Protein AF-U4QWJ6-F1 (afdb_monomer)

Nearest PDB structures (foldseek):
  8afz-assembly1_A  TM=2.406E-01  e=7.639E+00  Homo sapiens

Structure (mmCIF, N/CA/C/O backbone):
data_AF-U4QWJ6-F1
#
_entry.id   AF-U4QWJ6-F1
#
loop_
_atom_site.group_PDB
_atom_site.id
_atom_site.type_symbol
_atom_site.label_atom_id
_atom_site.label_alt_id
_atom_site.label_comp_id
_atom_site.label_asym_id
_atom_site.label_entity_id
_atom_site.label_seq_id
_atom_site.pdbx_PDB_ins_code
_atom_site.Cartn_x
_atom_site.Cartn_y
_atom_site.Cartn_z
_atom_site.occupancy
_atom_site.B_iso_or_equiv
_atom_site.auth_seq_id
_atom_site.auth_comp_id
_atom_site.auth_asym_id
_atom_site.auth_atom_id
_atom_site.pdbx_PDB_model_num
ATOM 1 N N . MET A 1 1 ? -1.045 10.574 -44.685 1.00 39.25 1 MET A N 1
ATOM 2 C CA . MET A 1 1 ? -0.050 9.489 -44.806 1.00 39.25 1 MET A CA 1
ATOM 3 C C . MET A 1 1 ? 1.329 10.091 -44.582 1.00 39.25 1 MET A C 1
ATOM 5 O O . MET A 1 1 ? 1.849 10.729 -45.483 1.00 39.25 1 MET A O 1
ATOM 9 N N . GLY A 1 2 ? 1.852 10.004 -43.356 1.00 37.47 2 GLY A N 1
ATOM 10 C CA . GLY A 1 2 ? 3.190 10.489 -43.004 1.00 37.47 2 GLY A CA 1
ATOM 11 C C . GLY A 1 2 ? 4.159 9.313 -42.959 1.00 37.47 2 GLY A C 1
ATOM 12 O O . GLY A 1 2 ? 3.940 8.377 -42.196 1.00 37.47 2 GLY A O 1
ATOM 13 N N . SER A 1 3 ? 5.175 9.339 -43.819 1.00 36.59 3 SER A N 1
ATOM 14 C CA . SER A 1 3 ? 6.220 8.318 -43.917 1.00 36.59 3 SER A CA 1
ATOM 15 C C . SER A 1 3 ? 7.244 8.507 -42.797 1.00 36.59 3 SER A C 1
ATOM 17 O O . SER A 1 3 ? 7.893 9.548 -42.725 1.00 36.59 3 SER A O 1
ATOM 19 N N . LEU A 1 4 ? 7.396 7.498 -41.939 1.00 37.94 4 LEU A N 1
ATOM 20 C CA . LEU A 1 4 ? 8.472 7.402 -40.953 1.00 37.94 4 LEU A CA 1
ATOM 21 C C . LEU A 1 4 ? 9.809 7.234 -41.689 1.00 37.94 4 LEU A C 1
ATOM 23 O O . LEU A 1 4 ? 10.025 6.234 -42.370 1.00 37.94 4 LEU A O 1
ATOM 27 N N . ALA A 1 5 ? 10.702 8.214 -41.561 1.00 41.38 5 ALA A N 1
ATOM 28 C CA . ALA A 1 5 ? 12.081 8.083 -42.008 1.00 41.38 5 ALA A CA 1
ATOM 29 C C . ALA A 1 5 ? 12.803 7.070 -41.104 1.00 41.38 5 ALA A C 1
ATOM 31 O O . ALA A 1 5 ? 13.004 7.314 -39.915 1.00 41.38 5 ALA A O 1
ATOM 32 N N . GLN A 1 6 ? 13.170 5.918 -41.664 1.00 37.88 6 GLN A N 1
ATOM 33 C CA . GLN A 1 6 ? 14.106 4.987 -41.041 1.00 37.88 6 GLN A CA 1
ATOM 34 C C . GLN A 1 6 ? 15.498 5.624 -41.058 1.00 37.88 6 GLN A C 1
ATOM 36 O O . GLN A 1 6 ? 16.139 5.719 -42.104 1.00 37.88 6 GLN A O 1
ATOM 41 N N . THR A 1 7 ? 15.971 6.079 -39.902 1.00 38.50 7 THR A N 1
ATOM 42 C CA . THR A 1 7 ? 17.362 6.507 -39.732 1.00 38.50 7 THR A CA 1
ATOM 43 C C . THR A 1 7 ? 18.256 5.267 -39.726 1.00 38.50 7 THR A C 1
ATOM 45 O O . THR A 1 7 ? 18.463 4.640 -38.690 1.00 38.50 7 THR A O 1
ATOM 48 N N . ASN A 1 8 ? 18.775 4.893 -40.897 1.00 36.00 8 ASN A N 1
ATOM 49 C CA . ASN A 1 8 ? 19.843 3.904 -41.021 1.00 36.00 8 ASN A CA 1
ATOM 50 C C . ASN A 1 8 ? 21.139 4.491 -40.449 1.00 36.00 8 ASN A C 1
ATOM 52 O O . ASN A 1 8 ? 21.789 5.322 -41.083 1.00 36.00 8 ASN A O 1
ATOM 56 N N . VAL A 1 9 ? 21.531 4.053 -39.253 1.00 37.62 9 VAL A N 1
ATOM 57 C CA . VAL A 1 9 ? 22.863 4.334 -38.706 1.00 37.62 9 VAL A CA 1
ATOM 58 C C . VAL A 1 9 ? 23.844 3.357 -39.352 1.00 37.62 9 VAL A C 1
ATOM 60 O O . VAL A 1 9 ? 24.043 2.239 -38.885 1.00 37.62 9 VAL A O 1
ATOM 63 N N . HIS A 1 10 ? 24.420 3.764 -40.480 1.00 39.56 10 HIS A N 1
ATOM 64 C CA . HIS A 1 10 ? 25.468 3.011 -41.160 1.00 39.56 10 HIS A CA 1
ATOM 65 C C . HIS A 1 10 ? 26.804 3.256 -40.439 1.00 39.56 10 HIS A C 1
ATOM 67 O O . HIS A 1 10 ? 27.453 4.284 -40.637 1.00 39.56 10 HIS A O 1
ATOM 73 N N . PHE A 1 11 ? 27.226 2.321 -39.586 1.00 39.88 11 PHE A N 1
ATOM 74 C CA . PHE A 1 11 ? 28.591 2.310 -39.056 1.00 39.88 11 PHE A CA 1
ATOM 75 C C . PHE A 1 11 ? 29.534 1.786 -40.144 1.00 39.88 11 PHE A C 1
ATOM 77 O O . PHE A 1 11 ? 29.735 0.581 -40.283 1.00 39.88 11 PHE A O 1
ATOM 84 N N . TYR A 1 12 ? 30.091 2.686 -40.955 1.00 37.91 12 TYR A N 1
ATOM 85 C CA . TYR A 1 12 ? 31.182 2.342 -41.864 1.00 37.91 12 TYR A CA 1
ATOM 86 C C . TYR A 1 12 ? 32.469 2.176 -41.049 1.00 37.91 12 TYR A C 1
ATOM 88 O O . TYR A 1 12 ? 33.147 3.151 -40.726 1.00 37.91 12 TYR A O 1
ATOM 96 N N . TYR A 1 13 ? 32.808 0.936 -40.697 1.00 47.12 13 TYR A N 1
ATOM 97 C CA . TYR A 1 13 ? 34.164 0.615 -40.266 1.00 47.12 13 TYR A CA 1
ATOM 98 C C . TYR A 1 13 ? 35.068 0.619 -41.503 1.00 47.12 13 TYR A C 1
ATOM 100 O O . TYR A 1 13 ? 34.875 -0.174 -42.419 1.00 47.12 13 TYR A O 1
ATOM 108 N N . ASN A 1 14 ? 36.038 1.534 -41.539 1.00 45.78 14 ASN A N 1
ATOM 109 C CA . ASN A 1 14 ? 37.090 1.549 -42.552 1.00 45.78 14 ASN A CA 1
ATOM 110 C C . ASN A 1 14 ? 38.040 0.367 -42.292 1.00 45.78 14 ASN A C 1
ATOM 112 O O . ASN A 1 14 ? 38.952 0.465 -41.469 1.00 45.78 14 ASN A O 1
ATOM 116 N N . THR A 1 15 ? 37.781 -0.761 -42.951 1.00 50.00 15 THR A N 1
ATOM 117 C CA . THR A 1 15 ? 38.560 -2.005 -42.853 1.00 50.00 15 THR A CA 1
ATOM 118 C C . THR A 1 15 ? 40.007 -1.821 -43.308 1.00 50.00 15 THR A C 1
ATOM 120 O O . THR A 1 15 ? 40.918 -2.365 -42.686 1.00 50.00 15 THR A O 1
ATOM 123 N N . ASP A 1 16 ? 40.234 -0.959 -44.298 1.00 46.38 16 ASP A N 1
ATOM 124 C CA . ASP A 1 16 ? 41.539 -0.765 -44.939 1.00 46.38 16 ASP A CA 1
ATOM 125 C C . ASP A 1 16 ? 42.526 -0.028 -44.014 1.00 46.38 16 ASP A C 1
ATOM 127 O O . ASP A 1 16 ? 43.732 -0.295 -44.000 1.00 46.38 16 ASP A O 1
ATOM 131 N N . ALA A 1 17 ? 42.014 0.879 -43.174 1.00 51.47 17 ALA A N 1
ATOM 132 C CA . ALA A 1 17 ? 42.806 1.576 -42.159 1.00 51.47 17 ALA A CA 1
ATOM 133 C C . ALA A 1 17 ? 43.205 0.662 -40.984 1.00 51.47 17 ALA A C 1
ATOM 135 O O . ALA A 1 17 ? 44.251 0.870 -40.361 1.00 51.47 17 ALA A O 1
ATOM 136 N N . VAL A 1 18 ? 42.384 -0.347 -40.677 1.00 53.50 18 VAL A N 1
ATOM 137 C CA . VAL A 1 18 ? 42.672 -1.344 -39.634 1.00 53.50 18 VAL A CA 1
ATOM 138 C C . VAL A 1 18 ? 43.693 -2.362 -40.145 1.00 53.50 18 VAL A C 1
ATOM 140 O O . VAL A 1 18 ? 44.652 -2.664 -39.435 1.00 53.50 18 VAL A O 1
ATOM 143 N N . GLU A 1 19 ? 43.552 -2.820 -41.391 1.00 47.53 19 GLU A N 1
ATOM 144 C CA . GLU A 1 19 ? 44.489 -3.757 -42.025 1.00 47.53 19 GLU A CA 1
ATOM 145 C C . GLU A 1 19 ? 45.914 -3.202 -42.130 1.00 47.53 19 GLU A C 1
ATOM 147 O O . GLU A 1 19 ? 46.880 -3.904 -41.817 1.00 47.53 19 GLU A O 1
ATOM 152 N N . ASN A 1 20 ? 46.072 -1.931 -42.512 1.00 51.91 20 ASN A N 1
ATOM 153 C CA . ASN A 1 20 ? 47.402 -1.338 -42.668 1.00 51.91 20 ASN A CA 1
ATOM 154 C C . ASN A 1 20 ? 48.133 -1.138 -41.330 1.00 51.91 20 ASN A C 1
ATOM 156 O O . ASN A 1 20 ? 49.337 -1.376 -41.260 1.00 51.91 20 ASN A O 1
ATOM 160 N N . LYS A 1 21 ? 47.421 -0.820 -40.237 1.00 49.75 21 LYS A N 1
ATOM 161 C CA . LYS A 1 21 ? 48.024 -0.750 -38.888 1.00 49.75 21 LYS A CA 1
ATOM 162 C C . LYS A 1 21 ? 48.438 -2.116 -38.326 1.00 49.75 21 LYS A C 1
ATOM 164 O O . LYS A 1 21 ? 49.267 -2.167 -37.418 1.00 49.75 21 LYS A O 1
ATOM 169 N N . PHE A 1 22 ? 47.870 -3.212 -38.833 1.00 46.72 22 PHE A N 1
ATOM 170 C CA . PHE A 1 22 ? 48.204 -4.572 -38.395 1.00 46.72 22 PHE A CA 1
ATOM 171 C C . PHE A 1 22 ? 49.481 -5.114 -39.047 1.00 46.72 22 PHE A C 1
ATOM 173 O O . PHE A 1 22 ? 50.236 -5.837 -38.395 1.00 46.72 22 PHE A O 1
ATOM 180 N N . LYS A 1 23 ? 49.771 -4.732 -40.298 1.00 47.06 23 LYS A N 1
ATOM 181 C CA . LYS A 1 23 ? 50.974 -5.189 -41.018 1.00 47.06 23 LYS A CA 1
ATOM 182 C C . LYS A 1 23 ? 52.281 -4.685 -40.396 1.00 47.06 23 LYS A C 1
ATOM 184 O O . LYS A 1 23 ? 53.278 -5.398 -40.432 1.00 47.06 23 LYS A O 1
ATOM 189 N N . GLU A 1 24 ? 52.273 -3.514 -39.762 1.00 46.06 24 GLU A N 1
ATOM 190 C CA . GLU A 1 24 ? 53.475 -2.910 -39.163 1.00 46.06 24 GLU A CA 1
ATOM 191 C C . GLU A 1 24 ? 53.901 -3.549 -37.824 1.00 46.06 24 GLU A C 1
ATOM 193 O O . GLU A 1 24 ? 55.033 -3.359 -37.390 1.00 46.06 24 GLU A O 1
ATOM 198 N N . ARG A 1 25 ? 53.049 -4.362 -37.176 1.00 48.34 25 ARG A N 1
ATOM 199 C CA . ARG A 1 25 ? 53.357 -5.028 -35.888 1.00 48.34 25 ARG A CA 1
ATOM 200 C C . ARG A 1 25 ? 53.930 -6.446 -36.018 1.00 48.34 25 ARG A C 1
ATOM 202 O O . ARG A 1 25 ? 53.946 -7.194 -35.047 1.00 48.34 25 ARG A O 1
ATOM 209 N N . LYS A 1 26 ? 54.391 -6.849 -37.202 1.00 48.25 26 LYS A N 1
ATOM 210 C CA . LYS A 1 26 ? 54.921 -8.201 -37.478 1.00 48.25 26 LYS A CA 1
ATOM 211 C C . LYS A 1 26 ? 56.408 -8.392 -37.130 1.00 48.25 26 LYS A C 1
ATOM 213 O O . LYS A 1 26 ? 57.028 -9.332 -37.617 1.00 48.25 26 LYS A O 1
ATOM 218 N N . ALA A 1 27 ? 56.984 -7.535 -36.289 1.00 46.72 27 ALA A N 1
ATOM 219 C CA . ALA A 1 27 ? 58.364 -7.659 -35.825 1.00 46.72 27 ALA A CA 1
ATOM 220 C C . ALA A 1 27 ? 58.425 -7.529 -34.293 1.00 46.72 27 ALA A C 1
ATOM 222 O O . ALA A 1 27 ? 58.506 -6.426 -33.763 1.00 46.72 27 ALA A O 1
ATOM 223 N N . GLY A 1 28 ? 58.368 -8.665 -33.594 1.00 42.47 28 GLY A N 1
ATOM 224 C CA . GLY A 1 28 ? 58.546 -8.763 -32.141 1.00 42.47 28 GLY A CA 1
ATOM 225 C C . GLY A 1 28 ? 57.391 -9.491 -31.457 1.00 42.47 28 GLY A C 1
ATOM 226 O O . GLY A 1 28 ? 56.302 -8.937 -31.358 1.00 42.47 28 GLY A O 1
ATOM 227 N N . ASP A 1 29 ? 57.646 -10.735 -31.042 1.00 53.72 29 ASP A N 1
ATOM 228 C CA . ASP A 1 29 ? 56.872 -11.590 -30.128 1.00 53.72 29 ASP A CA 1
ATOM 229 C C . ASP A 1 29 ? 55.421 -11.161 -29.842 1.00 53.72 29 ASP A C 1
ATOM 231 O O . ASP A 1 29 ? 55.148 -10.342 -28.964 1.00 53.72 29 ASP A O 1
ATOM 235 N N . GLY A 1 30 ? 54.447 -11.755 -30.535 1.00 45.66 30 GLY A N 1
ATOM 236 C CA . GLY A 1 30 ? 53.045 -11.450 -30.261 1.00 45.66 30 GLY A CA 1
ATOM 237 C C . GLY A 1 30 ? 52.078 -12.376 -30.979 1.00 45.66 30 GLY A C 1
ATOM 238 O O . GLY A 1 30 ? 52.107 -12.494 -32.198 1.00 45.66 30 GLY A O 1
ATOM 239 N N . VAL A 1 31 ? 51.216 -13.034 -30.206 1.00 49.97 31 VAL A N 1
ATOM 240 C CA . VAL A 1 31 ? 50.155 -13.941 -30.662 1.00 49.97 31 VAL A CA 1
ATOM 241 C C . VAL A 1 31 ? 49.321 -13.292 -31.777 1.00 49.97 31 VAL A C 1
ATOM 243 O O . VAL A 1 31 ? 48.609 -12.316 -31.544 1.00 49.97 31 VAL A O 1
ATOM 246 N N . GLU A 1 32 ? 49.395 -13.842 -32.989 1.00 52.03 32 GLU A N 1
ATOM 247 C CA . GLU A 1 32 ? 48.614 -13.390 -34.141 1.00 52.03 32 GLU A CA 1
ATOM 248 C C . GLU A 1 32 ? 47.167 -13.886 -34.021 1.00 52.03 32 GLU A C 1
ATOM 250 O O . GLU A 1 32 ? 46.837 -15.024 -34.353 1.00 52.03 32 GLU A O 1
ATOM 255 N N . PHE A 1 33 ? 46.283 -13.035 -33.503 1.00 58.38 33 PHE A N 1
ATOM 256 C CA . PHE A 1 33 ? 44.847 -13.294 -33.535 1.00 58.38 33 PHE A CA 1
ATOM 257 C C . PHE A 1 33 ? 44.299 -13.001 -34.939 1.00 58.38 33 PHE A C 1
ATOM 259 O O . PHE A 1 33 ? 44.434 -11.881 -35.428 1.00 58.38 33 PHE A O 1
ATOM 26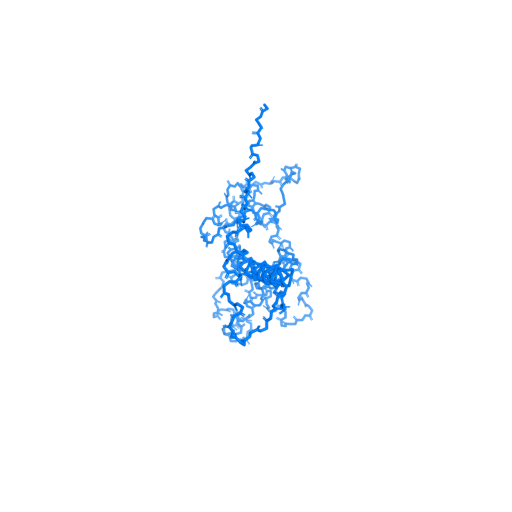6 N N . SER A 1 34 ? 43.649 -13.989 -35.571 1.00 81.06 34 SER A N 1
ATOM 267 C CA . SER A 1 34 ? 42.897 -13.783 -36.823 1.00 81.06 34 SER A CA 1
ATOM 268 C C . SER A 1 34 ? 41.881 -12.641 -36.663 1.00 81.06 34 SER A C 1
ATOM 270 O O . SER A 1 34 ? 41.264 -12.509 -35.600 1.00 81.06 34 SER A O 1
ATOM 272 N N . ILE A 1 35 ? 41.672 -11.842 -37.715 1.00 78.06 35 ILE A N 1
ATOM 273 C CA . ILE A 1 35 ? 40.684 -10.748 -37.755 1.00 78.06 35 ILE A CA 1
ATOM 274 C C . ILE A 1 35 ? 39.298 -11.258 -37.333 1.00 78.06 35 ILE A C 1
ATOM 276 O O . ILE A 1 35 ? 38.635 -10.629 -36.507 1.00 78.06 35 ILE A O 1
ATOM 280 N N . ASP A 1 36 ? 38.913 -12.455 -37.782 1.00 77.31 36 ASP A N 1
ATOM 281 C CA . ASP A 1 36 ? 37.658 -13.106 -37.392 1.00 77.31 36 ASP A CA 1
ATOM 282 C C . ASP A 1 36 ? 37.569 -13.332 -35.880 1.00 77.31 36 ASP A C 1
ATOM 284 O O . ASP A 1 36 ? 36.506 -13.188 -35.274 1.00 77.31 36 ASP A O 1
ATOM 288 N N . LYS A 1 37 ? 38.700 -13.650 -35.240 1.00 77.81 37 LYS A N 1
ATOM 289 C CA . LYS A 1 37 ? 38.759 -13.876 -33.796 1.00 77.81 37 LYS A CA 1
ATOM 290 C C . LYS A 1 37 ? 38.622 -12.571 -33.017 1.00 77.81 37 LYS A C 1
ATOM 292 O O . LYS A 1 37 ? 37.952 -12.558 -31.987 1.00 77.81 37 LYS A O 1
ATOM 297 N N . ILE A 1 38 ? 39.197 -11.480 -33.520 1.00 81.50 38 ILE A N 1
ATOM 298 C CA . ILE A 1 38 ? 39.051 -10.136 -32.940 1.00 81.50 38 ILE A CA 1
ATOM 299 C C . ILE A 1 38 ? 37.596 -9.666 -33.055 1.00 81.50 38 ILE A C 1
ATOM 301 O O . ILE A 1 38 ? 37.021 -9.214 -32.063 1.00 81.50 38 ILE A O 1
ATOM 305 N N . ILE A 1 39 ? 36.976 -9.844 -34.227 1.00 82.56 39 ILE A N 1
ATOM 306 C CA . ILE A 1 39 ? 35.557 -9.535 -34.451 1.00 82.56 39 ILE A CA 1
ATOM 307 C C . ILE A 1 39 ? 34.683 -10.362 -33.505 1.00 82.56 39 ILE A C 1
ATOM 309 O O . ILE A 1 39 ? 33.819 -9.810 -32.825 1.00 82.56 39 ILE A O 1
ATOM 313 N N . GLN A 1 40 ? 34.940 -11.668 -33.388 1.00 86.12 40 GLN A N 1
ATOM 314 C CA . GLN A 1 40 ? 34.190 -12.549 -32.494 1.00 86.12 40 GLN A CA 1
ATOM 315 C C . GLN A 1 40 ? 34.288 -12.101 -31.028 1.00 86.12 40 GLN A C 1
ATOM 317 O O . GLN A 1 40 ? 33.267 -12.057 -30.344 1.00 86.12 40 GLN A O 1
ATOM 322 N N . ILE A 1 41 ? 35.486 -11.753 -30.544 1.00 89.12 41 ILE A N 1
ATOM 323 C CA . ILE A 1 41 ? 35.691 -11.276 -29.167 1.00 89.12 41 ILE A CA 1
ATOM 324 C C . ILE A 1 41 ? 34.942 -9.959 -28.939 1.00 89.12 41 ILE A C 1
ATOM 326 O O . ILE A 1 41 ? 34.240 -9.828 -27.937 1.00 89.12 41 ILE A O 1
ATOM 330 N N . GLY A 1 42 ? 35.042 -9.009 -29.875 1.00 85.31 42 GLY A N 1
ATOM 331 C CA . GLY A 1 42 ? 34.344 -7.726 -29.789 1.00 85.31 42 GLY A CA 1
ATOM 332 C C . GLY A 1 42 ? 32.821 -7.883 -29.759 1.00 85.31 42 GLY A C 1
ATOM 333 O O . GLY A 1 42 ? 32.160 -7.300 -28.901 1.00 85.31 42 GLY A O 1
ATOM 334 N N . VAL A 1 43 ? 32.266 -8.731 -30.632 1.00 90.44 43 VAL A N 1
ATOM 335 C CA . VAL A 1 43 ? 30.826 -9.038 -30.661 1.00 90.44 43 VAL A CA 1
ATOM 336 C C . VAL A 1 43 ? 30.388 -9.736 -29.375 1.00 90.44 43 VAL A C 1
ATOM 338 O O . VAL A 1 43 ? 29.388 -9.341 -28.784 1.00 90.44 43 VAL A O 1
ATOM 341 N N . GLN A 1 44 ? 31.131 -10.738 -28.895 1.00 90.38 44 GLN A N 1
ATOM 342 C CA . GLN A 1 44 ? 30.795 -11.442 -27.652 1.00 90.38 44 GLN A CA 1
ATOM 343 C C . GLN A 1 44 ? 30.829 -10.516 -26.433 1.00 90.38 44 GLN A C 1
ATOM 345 O O . GLN A 1 44 ? 29.931 -10.590 -25.595 1.00 90.38 44 GLN A O 1
ATOM 350 N N . ALA A 1 45 ? 31.830 -9.638 -26.342 1.00 90.94 45 ALA A N 1
ATOM 351 C CA . ALA A 1 45 ? 31.920 -8.645 -25.279 1.00 90.94 45 ALA A CA 1
ATOM 352 C C . ALA A 1 45 ? 30.751 -7.650 -25.347 1.00 90.94 45 ALA A C 1
ATOM 354 O O . ALA A 1 45 ? 30.097 -7.414 -24.334 1.00 90.94 45 ALA A O 1
ATOM 355 N N . GLY A 1 46 ? 30.434 -7.137 -26.541 1.00 89.12 46 GLY A N 1
ATOM 356 C CA . GLY A 1 46 ? 29.317 -6.214 -26.747 1.00 89.12 46 GLY A CA 1
ATOM 357 C C . GLY A 1 46 ? 27.951 -6.834 -26.434 1.00 89.12 46 GLY A C 1
ATOM 358 O O . GLY A 1 46 ? 27.138 -6.209 -25.759 1.00 89.12 46 GLY A O 1
ATOM 359 N N . VAL A 1 47 ? 27.704 -8.077 -26.865 1.00 93.62 47 VAL A N 1
ATOM 360 C CA . VAL A 1 47 ? 26.458 -8.804 -26.562 1.00 93.62 47 VAL A CA 1
ATOM 361 C C . VAL A 1 47 ? 26.341 -9.089 -25.068 1.00 93.62 47 VAL A C 1
ATOM 363 O O . VAL A 1 47 ? 25.265 -8.899 -24.507 1.00 93.62 47 VAL A O 1
ATOM 366 N N . ARG A 1 48 ? 27.427 -9.512 -24.407 1.00 92.38 48 ARG A N 1
ATOM 367 C CA . ARG A 1 48 ? 27.425 -9.756 -22.958 1.00 92.38 48 ARG A CA 1
ATOM 368 C C . ARG A 1 48 ? 27.103 -8.483 -22.183 1.00 92.38 48 ARG A C 1
ATOM 370 O O . ARG A 1 48 ? 26.176 -8.500 -21.386 1.00 92.38 48 ARG A O 1
ATOM 377 N N . GLU A 1 49 ? 27.801 -7.387 -22.471 1.00 93.81 49 GLU A N 1
ATOM 378 C CA . GLU A 1 49 ? 27.562 -6.104 -21.802 1.00 93.81 49 GLU A CA 1
ATOM 379 C C . GLU A 1 49 ? 26.129 -5.605 -22.041 1.00 93.81 49 GLU A C 1
ATOM 381 O O . GLU A 1 49 ? 25.463 -5.137 -21.119 1.00 93.81 49 GLU A O 1
ATOM 386 N N . ALA A 1 50 ? 25.605 -5.763 -23.261 1.00 92.12 50 ALA A N 1
ATOM 387 C CA . ALA A 1 50 ? 24.221 -5.417 -23.565 1.00 92.12 50 ALA A CA 1
ATOM 388 C C . ALA A 1 50 ? 23.222 -6.259 -22.753 1.00 92.12 50 ALA A C 1
ATOM 390 O O . ALA A 1 50 ? 22.271 -5.710 -22.198 1.00 92.12 50 ALA A O 1
ATOM 391 N N . LEU A 1 51 ? 23.431 -7.577 -22.655 1.00 94.06 51 LEU A N 1
ATOM 392 C CA . LEU A 1 51 ? 22.576 -8.464 -21.862 1.00 94.06 51 LEU A CA 1
ATOM 393 C C . LEU A 1 51 ? 22.648 -8.144 -20.363 1.00 94.06 51 LEU A C 1
ATOM 395 O O . LEU A 1 51 ? 21.600 -8.096 -19.717 1.00 94.06 51 LEU A O 1
ATOM 399 N N . ASP A 1 52 ? 23.841 -7.869 -19.835 1.00 93.88 52 ASP A N 1
ATOM 400 C CA . ASP A 1 52 ? 24.059 -7.500 -18.432 1.00 93.88 52 ASP A CA 1
ATOM 401 C C . ASP A 1 52 ? 23.422 -6.149 -18.095 1.00 93.88 52 ASP A C 1
ATOM 403 O O . ASP A 1 52 ? 22.823 -5.971 -17.034 1.00 93.88 52 ASP A O 1
ATOM 407 N N . ARG A 1 53 ? 23.489 -5.179 -19.008 1.00 93.25 53 ARG A N 1
ATOM 408 C CA . ARG A 1 53 ? 22.807 -3.898 -18.827 1.00 93.25 53 ARG A CA 1
ATOM 409 C C . ARG A 1 53 ? 21.289 -4.058 -18.865 1.00 93.25 53 ARG A C 1
ATOM 411 O O . ARG A 1 53 ? 20.597 -3.516 -18.010 1.00 93.25 53 ARG A O 1
ATOM 418 N N . ILE A 1 54 ? 20.765 -4.843 -19.808 1.00 92.62 54 ILE A N 1
ATOM 419 C CA . ILE A 1 54 ? 19.326 -5.129 -19.903 1.00 92.62 54 ILE A CA 1
ATOM 420 C C . ILE A 1 54 ? 18.825 -5.854 -18.647 1.00 92.62 54 ILE A C 1
ATOM 422 O O . ILE A 1 54 ? 17.715 -5.574 -18.188 1.00 92.62 54 ILE A O 1
ATOM 426 N N . SER A 1 55 ? 19.593 -6.798 -18.095 1.00 90.75 55 SER A N 1
ATOM 427 C CA . SER A 1 55 ? 19.203 -7.527 -16.883 1.00 90.75 55 SER A CA 1
ATOM 428 C C . SER A 1 55 ? 19.173 -6.607 -15.659 1.00 90.75 55 SER A C 1
ATOM 430 O O . SER A 1 55 ? 18.158 -6.598 -14.957 1.00 90.75 55 SER A O 1
ATOM 432 N N . LYS A 1 56 ? 20.199 -5.764 -15.478 1.00 91.88 56 LYS A N 1
ATOM 433 C CA . LYS A 1 56 ? 20.259 -4.743 -14.418 1.00 91.88 56 LYS A CA 1
ATOM 434 C C . LYS A 1 56 ? 19.117 -3.735 -14.520 1.00 91.88 56 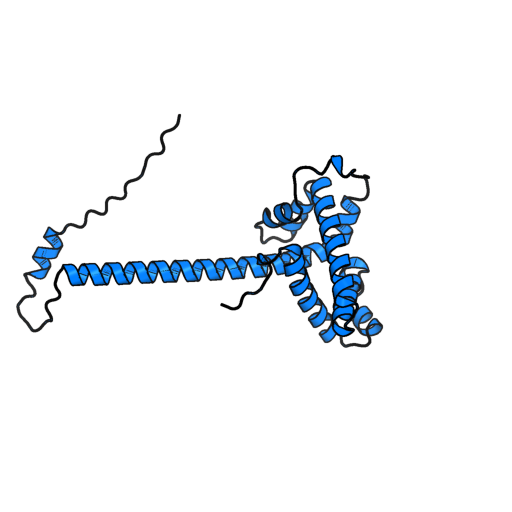LYS A C 1
ATOM 436 O O . LYS A 1 56 ? 18.376 -3.562 -13.559 1.00 91.88 56 LYS A O 1
ATOM 441 N N . GLU A 1 57 ? 18.888 -3.148 -15.696 1.00 90.38 57 GLU A N 1
ATOM 442 C CA . GLU A 1 57 ? 17.793 -2.188 -15.901 1.00 90.38 57 GLU A CA 1
ATOM 443 C C . GLU A 1 57 ? 16.418 -2.822 -15.627 1.00 90.38 57 GLU A C 1
ATOM 445 O O . GLU A 1 57 ? 15.513 -2.171 -15.102 1.00 90.38 57 GLU A O 1
ATOM 450 N N . LYS A 1 58 ? 16.232 -4.108 -15.962 1.00 88.56 58 LYS A N 1
ATOM 451 C CA . LYS A 1 58 ? 15.004 -4.842 -15.620 1.00 88.56 58 LYS A CA 1
ATOM 452 C C . LYS A 1 58 ? 14.852 -5.020 -14.112 1.00 88.56 58 LYS A C 1
ATOM 454 O O . LYS A 1 58 ? 13.742 -4.875 -13.609 1.00 88.56 58 LYS A O 1
ATOM 459 N N . GLU A 1 59 ? 15.922 -5.358 -13.403 1.00 87.56 59 GLU A N 1
ATOM 460 C CA . GLU A 1 59 ? 15.901 -5.529 -11.949 1.00 87.56 59 GLU A CA 1
ATOM 461 C C . GLU A 1 59 ? 15.621 -4.216 -11.216 1.00 87.56 59 GLU A C 1
ATOM 463 O O . GLU A 1 59 ? 14.722 -4.162 -10.376 1.00 87.56 59 GLU A O 1
ATOM 468 N N . GLU A 1 60 ? 16.301 -3.139 -11.604 1.00 89.00 60 GLU A N 1
ATOM 469 C CA . GLU A 1 60 ? 16.083 -1.794 -11.067 1.00 89.00 60 GLU A CA 1
ATOM 470 C C . GLU A 1 60 ? 14.637 -1.340 -11.276 1.00 89.00 60 GLU A C 1
ATOM 472 O O . GLU A 1 60 ? 13.988 -0.878 -10.335 1.00 89.00 60 GLU A O 1
ATOM 477 N N . LYS A 1 61 ? 14.084 -1.552 -12.479 1.00 86.81 61 LYS A N 1
ATOM 478 C CA . LYS A 1 61 ? 12.673 -1.263 -12.767 1.00 86.81 61 LYS A CA 1
ATOM 479 C C . LYS A 1 61 ? 11.733 -2.083 -11.888 1.00 86.81 61 LYS A C 1
ATOM 481 O O . LYS A 1 61 ? 10.775 -1.527 -11.357 1.00 86.81 61 LYS A O 1
ATOM 486 N N . ARG A 1 62 ? 11.991 -3.383 -11.698 1.00 84.75 62 ARG A N 1
ATOM 487 C CA . ARG A 1 62 ? 11.169 -4.232 -10.814 1.00 84.75 62 ARG A CA 1
ATOM 488 C C . ARG A 1 62 ? 11.180 -3.714 -9.379 1.00 84.75 62 ARG A C 1
ATOM 490 O O . ARG A 1 62 ? 10.111 -3.547 -8.797 1.00 84.75 62 ARG A O 1
ATOM 497 N N . LYS A 1 63 ? 12.365 -3.421 -8.839 1.00 86.81 63 LYS A N 1
ATOM 498 C CA . LYS A 1 63 ? 12.528 -2.906 -7.476 1.00 86.81 63 LYS A CA 1
ATOM 499 C C . LYS A 1 63 ? 11.832 -1.558 -7.299 1.00 86.81 63 LYS A C 1
ATOM 501 O O . LYS A 1 63 ? 11.025 -1.407 -6.390 1.00 86.81 63 LYS A O 1
ATOM 506 N N . SER A 1 64 ? 12.064 -0.624 -8.221 1.00 87.56 64 SER A N 1
ATOM 507 C CA . SER A 1 64 ? 11.409 0.687 -8.226 1.00 87.56 64 SER A CA 1
ATOM 508 C C . SER A 1 64 ? 9.883 0.560 -8.241 1.00 87.56 64 SER A C 1
ATOM 510 O O . SER A 1 64 ? 9.201 1.207 -7.445 1.00 87.56 64 SER A O 1
ATOM 512 N N . ARG A 1 65 ? 9.323 -0.332 -9.072 1.00 86.06 65 ARG A N 1
ATOM 513 C CA . ARG A 1 65 ? 7.873 -0.567 -9.075 1.00 86.06 65 ARG A CA 1
ATOM 514 C C . ARG A 1 65 ? 7.361 -1.162 -7.766 1.00 86.06 65 ARG A C 1
ATOM 516 O O . ARG A 1 65 ? 6.284 -0.765 -7.326 1.00 86.06 65 ARG A O 1
ATOM 523 N N . PHE A 1 66 ? 8.088 -2.107 -7.171 1.00 87.31 66 PHE A N 1
ATOM 524 C CA . PHE A 1 66 ? 7.716 -2.697 -5.884 1.00 87.31 66 PHE A CA 1
ATOM 525 C C . PHE A 1 66 ? 7.671 -1.626 -4.785 1.00 87.31 66 PHE A C 1
ATOM 527 O O . PHE A 1 66 ? 6.639 -1.463 -4.129 1.00 87.31 66 PHE A O 1
ATOM 534 N N . ASP A 1 67 ? 8.738 -0.835 -4.657 1.00 89.69 67 ASP A N 1
ATOM 535 C CA . ASP A 1 67 ? 8.842 0.239 -3.664 1.00 89.69 67 ASP A CA 1
ATOM 536 C C . ASP A 1 67 ? 7.718 1.276 -3.852 1.00 89.69 67 ASP A C 1
ATOM 538 O O . ASP A 1 67 ? 7.041 1.662 -2.892 1.00 89.69 67 ASP A O 1
ATOM 542 N N . ARG A 1 68 ? 7.437 1.656 -5.107 1.00 90.69 68 ARG A N 1
ATOM 543 C CA . ARG A 1 68 ? 6.332 2.560 -5.466 1.00 90.69 68 ARG A CA 1
ATOM 544 C C . ARG A 1 68 ? 4.975 2.010 -5.030 1.00 90.69 68 ARG A C 1
ATOM 546 O O . ARG A 1 68 ? 4.160 2.742 -4.478 1.00 90.69 68 ARG A O 1
ATOM 553 N N . ARG A 1 69 ? 4.711 0.723 -5.250 1.00 90.62 69 ARG A N 1
ATOM 554 C CA . ARG A 1 69 ? 3.427 0.087 -4.900 1.00 90.62 69 ARG A CA 1
ATOM 555 C C . ARG A 1 69 ? 3.231 -0.056 -3.400 1.00 90.62 69 ARG A C 1
ATOM 557 O O . ARG A 1 69 ? 2.116 0.139 -2.913 1.00 90.62 69 ARG A O 1
ATOM 564 N N . LEU A 1 70 ? 4.310 -0.304 -2.663 1.00 92.69 70 LEU A N 1
ATOM 565 C CA . LEU A 1 70 ? 4.279 -0.297 -1.207 1.00 92.69 70 LEU A CA 1
ATOM 566 C C . LEU A 1 70 ? 3.908 1.094 -0.672 1.00 92.69 70 LEU A C 1
ATOM 568 O O . LEU A 1 70 ? 2.976 1.227 0.126 1.00 92.69 70 LEU A O 1
ATOM 572 N N . ARG A 1 71 ? 4.575 2.141 -1.178 1.00 93.50 71 ARG A N 1
ATOM 573 C CA . ARG A 1 71 ?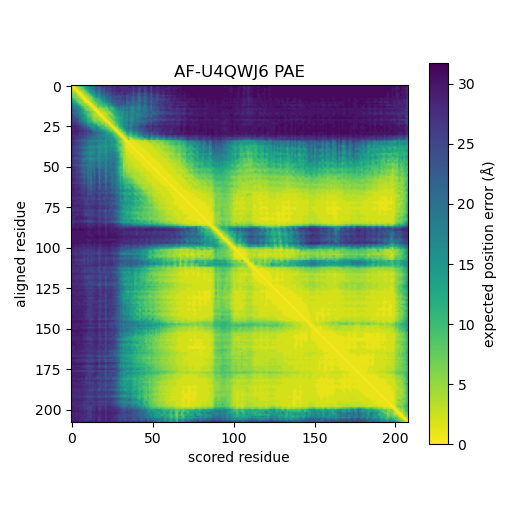 4.264 3.543 -0.849 1.00 93.50 71 ARG A CA 1
ATOM 574 C C . ARG A 1 71 ? 2.818 3.895 -1.205 1.00 93.50 71 ARG A C 1
ATOM 576 O O . ARG A 1 71 ? 2.090 4.443 -0.379 1.00 93.50 71 ARG A O 1
ATOM 583 N N . ASN A 1 72 ? 2.382 3.534 -2.409 1.00 94.44 72 ASN A N 1
ATOM 584 C CA . ASN A 1 72 ? 1.031 3.801 -2.895 1.00 94.44 72 ASN A CA 1
ATOM 585 C C . ASN A 1 72 ? -0.032 3.095 -2.042 1.00 94.44 72 ASN A C 1
ATOM 587 O O . ASN A 1 7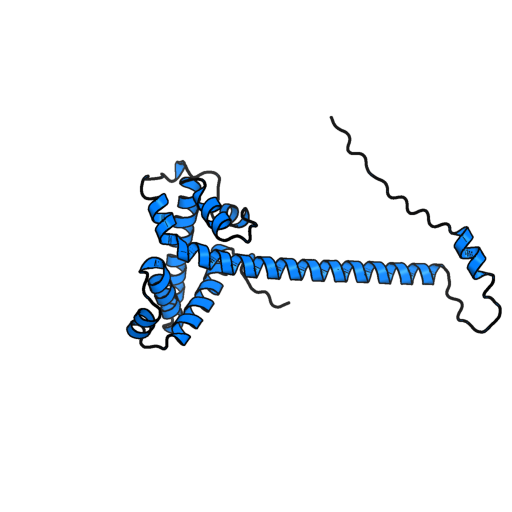2 ? -1.042 3.707 -1.709 1.00 94.44 72 ASN A O 1
ATOM 591 N N . THR A 1 73 ? 0.209 1.855 -1.609 1.00 95.38 73 THR A N 1
ATOM 592 C CA . THR A 1 73 ? -0.684 1.138 -0.682 1.00 95.38 73 THR A CA 1
ATOM 593 C C . THR A 1 73 ? -0.858 1.900 0.631 1.00 95.38 73 THR A C 1
ATOM 595 O O . THR A 1 73 ? -1.985 2.111 1.083 1.00 95.38 73 THR A O 1
ATOM 598 N N . ASP A 1 74 ? 0.237 2.385 1.221 1.00 96.06 74 ASP A N 1
ATOM 599 C CA . ASP A 1 74 ? 0.183 3.210 2.431 1.00 96.06 74 ASP A CA 1
ATOM 600 C C . ASP A 1 74 ? -0.602 4.516 2.193 1.00 96.06 74 ASP A C 1
ATOM 602 O O . ASP A 1 74 ? -1.469 4.877 2.992 1.00 96.06 74 ASP A O 1
ATOM 606 N N . LEU A 1 75 ? -0.378 5.200 1.064 1.00 96.06 75 LEU A N 1
ATOM 607 C CA . LEU A 1 75 ? -1.115 6.416 0.693 1.00 96.06 75 LEU A CA 1
ATOM 608 C C . LEU A 1 75 ? -2.612 6.180 0.514 1.00 96.06 75 LEU A C 1
ATOM 610 O O . LEU A 1 75 ? -3.418 7.005 0.966 1.00 96.06 75 LEU A O 1
ATOM 614 N N . LEU A 1 76 ? -2.981 5.066 -0.121 1.00 96.06 76 LEU A N 1
ATOM 615 C CA . LEU A 1 76 ? -4.370 4.671 -0.318 1.00 96.06 76 LEU A CA 1
ATOM 616 C C . LEU A 1 76 ? -5.090 4.535 1.023 1.00 96.06 76 LEU A C 1
ATOM 618 O O . LEU A 1 76 ? -6.181 5.079 1.200 1.00 96.06 76 LEU A O 1
ATOM 622 N N . LEU A 1 77 ? -4.457 3.864 1.986 1.00 97.12 77 LEU A N 1
ATOM 623 C CA . LEU A 1 77 ? -5.011 3.658 3.321 1.00 97.12 77 LEU A CA 1
ATOM 624 C C . LEU A 1 77 ? -5.044 4.955 4.142 1.00 97.12 77 LEU A C 1
ATOM 626 O O . LEU A 1 77 ? -6.065 5.259 4.764 1.00 97.12 77 LEU A O 1
ATOM 630 N N . LYS A 1 78 ? -3.983 5.778 4.108 1.00 96.75 78 LYS A N 1
ATOM 631 C CA . LYS A 1 78 ? -3.948 7.090 4.792 1.00 96.75 78 LYS A CA 1
ATOM 632 C C . LYS A 1 78 ? -5.119 7.977 4.376 1.00 96.75 78 LYS A C 1
ATOM 634 O O . LYS A 1 78 ? -5.777 8.575 5.236 1.00 96.75 78 LYS A O 1
ATOM 639 N N . ASN A 1 79 ? -5.397 8.012 3.073 1.00 96.56 79 ASN A N 1
ATOM 640 C CA . ASN A 1 79 ? -6.423 8.853 2.459 1.00 96.56 79 ASN A CA 1
ATOM 641 C C . ASN A 1 79 ? -7.783 8.158 2.305 1.00 96.56 79 ASN A C 1
ATOM 643 O O . ASN A 1 79 ? -8.719 8.778 1.803 1.00 96.56 79 ASN A O 1
ATOM 647 N N . TYR A 1 80 ? -7.943 6.917 2.772 1.00 95.94 80 TYR A N 1
ATOM 648 C CA . TYR A 1 80 ? -9.160 6.134 2.557 1.00 95.94 80 TYR A CA 1
ATOM 649 C C . TYR A 1 80 ? -10.438 6.869 2.996 1.00 95.94 80 TYR A C 1
ATOM 651 O O . TYR A 1 80 ? -11.373 7.003 2.209 1.00 95.94 80 TYR A O 1
ATOM 659 N N . ASN A 1 81 ? -10.460 7.444 4.204 1.00 94.50 81 ASN A N 1
ATOM 660 C CA . ASN A 1 81 ? -11.623 8.198 4.694 1.00 94.50 81 ASN A CA 1
ATOM 661 C C . ASN A 1 81 ? -11.914 9.446 3.839 1.00 94.50 81 ASN A C 1
ATOM 663 O O . ASN A 1 81 ? -13.076 9.786 3.622 1.00 94.50 81 ASN A O 1
ATOM 667 N N . LYS A 1 82 ? -10.875 10.100 3.299 1.00 93.88 82 LYS A N 1
ATOM 668 C CA . LYS A 1 82 ? -11.012 11.240 2.378 1.00 93.88 82 LYS A CA 1
ATOM 669 C C . LYS A 1 82 ? -11.622 10.800 1.049 1.00 93.88 82 LYS A C 1
ATOM 671 O O . LYS A 1 82 ? -12.510 11.476 0.538 1.00 93.88 82 LYS A O 1
ATOM 676 N N . PHE A 1 83 ? -11.200 9.656 0.515 1.00 94.25 83 PHE A N 1
ATOM 677 C CA . PHE A 1 83 ? -11.788 9.079 -0.694 1.00 94.25 83 PHE A CA 1
ATOM 678 C C . PHE A 1 83 ? -13.249 8.679 -0.482 1.00 94.25 83 PHE A C 1
ATOM 680 O O . PHE A 1 83 ? -14.097 8.986 -1.315 1.00 94.25 83 PHE A O 1
ATOM 687 N N . VAL A 1 84 ? -13.565 8.055 0.656 1.00 91.56 84 VAL A N 1
ATOM 688 C CA . VAL A 1 84 ? -14.949 7.736 1.034 1.00 91.56 84 VAL A CA 1
ATOM 689 C C . VAL A 1 84 ? -15.792 9.011 1.109 1.00 91.56 84 VAL A C 1
ATOM 691 O O . VAL A 1 84 ? -16.863 9.058 0.512 1.00 91.56 84 VAL A O 1
ATOM 694 N N . ALA A 1 85 ? -15.297 10.064 1.765 1.00 90.94 85 ALA A N 1
ATOM 695 C CA . ALA A 1 85 ? -15.988 11.350 1.852 1.00 90.94 85 ALA A CA 1
ATOM 696 C C . ALA A 1 85 ? -16.195 12.001 0.473 1.00 90.94 85 ALA A C 1
ATOM 698 O O . ALA A 1 85 ? -17.282 12.499 0.192 1.00 90.94 85 ALA A O 1
ATOM 699 N N . HIS A 1 86 ? -15.193 11.939 -0.410 1.00 87.56 86 HIS A N 1
ATOM 700 C CA . HIS A 1 86 ? -15.278 12.456 -1.779 1.00 87.56 86 HIS A CA 1
ATOM 701 C C . HIS A 1 86 ? -16.370 11.764 -2.612 1.00 87.56 86 HIS A C 1
ATOM 703 O O . HIS A 1 86 ? -16.985 12.388 -3.478 1.00 87.56 86 HIS A O 1
ATOM 709 N N . CYS A 1 87 ? -16.631 10.487 -2.325 1.00 82.31 87 CYS A N 1
ATOM 710 C CA . CYS A 1 87 ? -17.633 9.679 -3.014 1.00 82.31 87 CYS A CA 1
ATOM 711 C C . CYS A 1 87 ? -19.012 9.660 -2.342 1.00 82.31 87 CYS A C 1
ATOM 713 O O . CYS A 1 87 ? -19.968 9.209 -2.974 1.00 82.31 87 CYS A O 1
ATOM 715 N N . ASN A 1 88 ? -19.147 10.110 -1.088 1.00 70.94 88 ASN A N 1
ATOM 716 C CA . ASN A 1 88 ? -20.362 9.971 -0.266 1.00 70.94 88 ASN A CA 1
ATOM 717 C C . ASN A 1 88 ? -21.523 10.905 -0.682 1.00 70.94 88 ASN A C 1
ATOM 719 O O . ASN A 1 88 ? -22.244 11.445 0.151 1.00 70.94 88 ASN A O 1
ATOM 723 N N . THR A 1 89 ? -21.746 11.079 -1.987 1.00 51.78 89 THR A N 1
ATOM 724 C CA . THR A 1 89 ? -22.855 11.880 -2.535 1.00 51.78 89 THR A CA 1
ATOM 725 C C . THR A 1 89 ? -23.593 11.229 -3.710 1.00 51.78 89 THR A C 1
ATOM 727 O O . THR A 1 89 ? -24.470 11.870 -4.280 1.00 51.78 89 THR A O 1
ATOM 730 N N . ALA A 1 90 ? -23.313 9.980 -4.101 1.00 49.94 90 ALA A N 1
ATOM 731 C CA . ALA A 1 90 ? -24.076 9.357 -5.187 1.00 49.94 90 ALA A CA 1
ATOM 732 C C . ALA A 1 90 ? -24.114 7.827 -5.112 1.00 49.94 90 ALA A C 1
ATOM 734 O O . ALA A 1 90 ? -23.087 7.150 -5.060 1.00 49.94 90 ALA A O 1
ATOM 735 N N . LEU A 1 91 ? -25.330 7.282 -5.172 1.00 51.84 91 LEU A N 1
ATOM 736 C CA . LEU A 1 91 ? -25.604 5.882 -5.482 1.00 51.84 91 LEU A CA 1
ATOM 737 C C . LEU A 1 91 ? -25.195 5.611 -6.940 1.00 51.84 91 LEU A C 1
ATOM 739 O O . LEU A 1 91 ? -26.028 5.643 -7.844 1.00 51.84 91 LEU A O 1
ATOM 743 N N . TYR A 1 92 ? -23.907 5.369 -7.186 1.00 54.66 92 TYR A N 1
ATOM 744 C CA . TYR A 1 92 ? -23.440 4.931 -8.499 1.00 54.66 92 TYR A CA 1
ATOM 745 C C . TYR A 1 92 ? -23.931 3.506 -8.749 1.00 54.66 92 TYR A C 1
ATOM 747 O O . TYR A 1 92 ? -23.466 2.539 -8.140 1.00 54.66 92 TYR A O 1
ATOM 755 N N . THR A 1 93 ? -24.914 3.375 -9.637 1.00 53.62 93 THR A N 1
ATOM 756 C CA . THR A 1 93 ? -25.410 2.070 -10.065 1.00 53.62 93 THR A CA 1
ATOM 757 C C . THR A 1 93 ? -24.348 1.399 -10.929 1.00 53.62 93 THR A C 1
ATOM 759 O O . THR A 1 93 ? -23.727 2.011 -11.797 1.00 53.62 93 THR A O 1
ATOM 762 N N . SER A 1 94 ? -24.165 0.096 -10.728 1.00 54.06 94 SER A N 1
ATOM 763 C CA . SER A 1 94 ? -23.186 -0.778 -11.396 1.00 54.06 94 SER A CA 1
ATOM 764 C C . SER A 1 94 ? -23.210 -0.735 -12.935 1.00 54.06 94 SER A C 1
ATOM 766 O O . SER A 1 94 ? -22.279 -1.209 -13.582 1.00 54.06 94 SER A O 1
ATOM 768 N N . LYS A 1 95 ? -24.238 -0.129 -13.540 1.00 52.81 95 LYS A N 1
ATOM 769 C CA . LYS A 1 95 ? -24.380 0.071 -14.987 1.00 52.81 95 LYS A CA 1
ATOM 770 C C . LYS A 1 95 ? -23.504 1.208 -15.546 1.00 52.81 95 LYS A C 1
ATOM 772 O O . LYS A 1 95 ? -23.157 1.142 -16.720 1.00 52.81 95 LYS A O 1
ATOM 777 N N . GLN A 1 96 ? -23.132 2.202 -14.728 1.00 52.25 96 GLN A N 1
ATOM 778 C CA . GLN A 1 96 ? -22.334 3.379 -15.130 1.00 52.25 96 GLN A CA 1
ATOM 779 C C . GLN A 1 96 ? -20.812 3.163 -15.036 1.00 52.25 96 GLN A C 1
ATOM 781 O O . GLN A 1 96 ? -20.047 3.942 -15.587 1.00 52.25 96 GLN A O 1
ATOM 786 N N . LEU A 1 97 ? -20.358 2.082 -14.393 1.00 57.38 97 LEU A N 1
ATOM 787 C CA . LEU A 1 97 ? -18.933 1.784 -14.161 1.00 57.38 97 LEU A CA 1
ATOM 788 C C . LEU A 1 97 ? -18.290 0.939 -15.268 1.00 57.38 97 LEU A C 1
ATOM 790 O O . LEU A 1 97 ? -17.277 0.276 -15.057 1.00 57.38 97 LEU A O 1
ATOM 794 N N . LYS A 1 98 ? -18.893 0.910 -16.455 1.00 54.66 98 LYS A N 1
ATOM 795 C CA . LYS A 1 98 ? -18.386 0.114 -17.570 1.00 54.66 98 LYS A CA 1
ATOM 796 C C . LYS A 1 98 ? -17.318 0.904 -18.316 1.00 54.66 98 LYS A C 1
ATOM 798 O O . LYS A 1 98 ? -17.674 1.661 -19.208 1.00 54.66 98 LYS A O 1
ATOM 803 N N . GLN A 1 99 ? -16.056 0.712 -17.921 1.00 56.75 99 GLN A N 1
ATOM 804 C CA . GLN A 1 99 ? -14.857 0.659 -18.786 1.00 56.75 99 GLN A CA 1
ATOM 805 C C . GLN A 1 99 ? -13.542 0.692 -17.985 1.00 56.75 99 GLN A C 1
ATOM 807 O O . GLN A 1 99 ? -12.545 0.196 -18.489 1.00 56.75 99 GLN A O 1
ATOM 812 N N . ALA A 1 100 ? -13.530 1.208 -16.750 1.00 59.69 100 ALA A N 1
ATOM 813 C CA . ALA A 1 100 ? -12.306 1.340 -15.951 1.00 59.69 100 ALA A CA 1
ATOM 814 C C . ALA A 1 100 ? -12.226 0.307 -14.811 1.00 59.69 100 ALA A C 1
ATOM 816 O O . ALA A 1 100 ? -13.180 0.148 -14.042 1.00 59.69 100 ALA A O 1
ATOM 817 N N . ASN A 1 101 ? -11.082 -0.372 -14.679 1.00 77.19 101 ASN A N 1
ATOM 818 C CA . ASN A 1 101 ? -10.743 -1.202 -13.523 1.00 77.19 101 ASN A CA 1
ATOM 819 C C . ASN A 1 101 ? -9.933 -0.376 -12.510 1.00 77.19 101 ASN A C 1
ATOM 821 O O . ASN A 1 101 ? -9.158 0.502 -12.878 1.00 77.19 101 ASN A O 1
ATOM 825 N N . ALA A 1 102 ? -10.107 -0.664 -11.221 1.00 80.00 102 ALA A N 1
ATOM 826 C CA . ALA A 1 102 ? -9.329 -0.051 -10.153 1.00 80.00 102 ALA A CA 1
ATOM 827 C C . ALA A 1 102 ? -7.819 -0.281 -10.321 1.00 80.00 102 ALA A C 1
ATOM 829 O O . ALA A 1 102 ? -7.054 0.628 -10.039 1.00 80.00 102 ALA A O 1
ATOM 830 N N . ILE A 1 103 ? -7.394 -1.453 -10.801 1.00 81.44 103 ILE A N 1
ATOM 831 C CA . ILE A 1 103 ? -5.967 -1.749 -11.001 1.00 81.44 103 ILE A CA 1
ATOM 832 C C . ILE A 1 103 ? -5.379 -0.838 -12.085 1.00 81.44 103 ILE A C 1
ATOM 834 O O . ILE A 1 103 ? -4.400 -0.151 -11.816 1.00 81.44 103 ILE A O 1
ATOM 838 N N . ASP A 1 104 ? -6.037 -0.736 -13.244 1.00 83.50 104 ASP A N 1
ATOM 839 C CA . ASP A 1 104 ? -5.607 0.134 -14.351 1.00 83.50 104 ASP A CA 1
ATOM 840 C C . ASP A 1 104 ? -5.470 1.591 -13.885 1.00 83.50 104 ASP A C 1
ATOM 842 O O . ASP A 1 104 ? -4.465 2.253 -14.126 1.00 83.50 104 ASP A O 1
ATOM 846 N N . ILE A 1 105 ? -6.453 2.062 -13.113 1.00 82.81 105 ILE A N 1
ATOM 847 C CA . ILE A 1 105 ? -6.446 3.383 -12.480 1.00 82.81 105 ILE A CA 1
ATOM 848 C C . ILE A 1 105 ? -5.197 3.580 -11.609 1.00 82.81 105 ILE A C 1
ATOM 850 O O . ILE A 1 105 ? -4.605 4.658 -11.637 1.00 82.81 105 ILE A O 1
ATOM 854 N N . LEU A 1 106 ? -4.812 2.587 -10.805 1.00 82.62 106 LEU A N 1
ATOM 855 C CA . LEU A 1 106 ? -3.660 2.699 -9.911 1.00 82.62 106 LEU A CA 1
ATOM 856 C C . LEU A 1 106 ? -2.322 2.584 -10.654 1.00 82.62 106 LEU A C 1
ATOM 858 O O . LEU A 1 106 ? -1.354 3.208 -10.221 1.00 82.62 106 LEU A O 1
ATOM 862 N N . ASP A 1 107 ? -2.272 1.822 -11.747 1.00 82.50 107 ASP A N 1
ATOM 863 C CA . ASP A 1 107 ? -1.073 1.641 -12.573 1.00 82.50 107 ASP A CA 1
ATOM 864 C C . ASP A 1 107 ? -0.809 2.828 -13.518 1.00 82.50 107 ASP A C 1
ATOM 866 O O . ASP A 1 107 ? 0.346 3.099 -13.836 1.00 82.50 107 ASP A O 1
ATOM 870 N N . GLU A 1 108 ? -1.837 3.593 -13.905 1.00 79.44 108 GLU A N 1
ATOM 871 C CA . GLU A 1 108 ? -1.696 4.832 -14.696 1.00 79.44 108 GLU A CA 1
ATOM 872 C C . GLU A 1 108 ? -0.875 5.928 -13.995 1.00 79.44 108 GLU A C 1
ATOM 874 O O . GLU A 1 108 ? -0.431 6.882 -14.636 1.00 79.44 108 GLU A O 1
ATOM 879 N N . VAL A 1 109 ? -0.710 5.840 -12.674 1.00 75.38 109 VAL A N 1
ATOM 880 C CA . VAL A 1 109 ? -0.091 6.895 -11.872 1.00 75.38 109 VAL A CA 1
ATOM 881 C C . VAL A 1 109 ? 1.362 6.544 -11.595 1.00 75.38 109 VAL A C 1
ATOM 883 O O . VAL A 1 109 ? 1.710 5.955 -10.570 1.00 75.38 109 VAL A O 1
ATOM 886 N N . GLU A 1 110 ? 2.222 6.932 -12.528 1.00 69.69 110 GLU A N 1
ATOM 887 C CA . GLU A 1 110 ? 3.672 6.789 -12.413 1.00 69.69 110 GLU A CA 1
ATOM 888 C C . GLU A 1 110 ? 4.327 8.031 -11.800 1.00 69.69 110 GLU A C 1
ATOM 890 O O . GLU A 1 110 ? 5.280 8.569 -12.353 1.00 69.69 110 GLU A O 1
ATOM 895 N N . ASP A 1 111 ? 3.801 8.503 -10.670 1.00 74.88 111 ASP A N 1
ATOM 896 C CA . ASP A 1 111 ? 4.325 9.688 -9.986 1.00 74.88 111 ASP A CA 1
ATOM 897 C C . ASP A 1 111 ? 4.834 9.337 -8.584 1.00 74.88 111 ASP A C 1
ATOM 899 O O . ASP A 1 111 ? 4.254 8.495 -7.889 1.00 74.88 111 ASP A O 1
ATOM 903 N N . ASP A 1 112 ? 5.931 9.974 -8.186 1.00 75.25 112 ASP A N 1
ATOM 904 C CA . ASP A 1 112 ? 6.555 9.829 -6.873 1.00 75.25 112 ASP A CA 1
ATOM 905 C C . ASP A 1 112 ? 6.085 10.886 -5.869 1.00 75.25 112 ASP A C 1
ATOM 907 O O . ASP A 1 112 ? 6.326 10.737 -4.671 1.00 75.25 112 ASP A O 1
ATOM 911 N N . GLU A 1 113 ? 5.359 11.908 -6.324 1.00 87.12 113 GLU A N 1
ATOM 912 C CA . GLU A 1 113 ? 4.782 12.932 -5.466 1.00 87.12 113 GLU A CA 1
ATOM 913 C C . GLU A 1 113 ? 3.436 12.474 -4.874 1.00 87.12 113 GLU A C 1
ATOM 915 O O . GLU A 1 113 ? 2.420 12.344 -5.567 1.00 87.12 113 GLU A O 1
ATOM 920 N N . ASP A 1 114 ? 3.414 12.280 -3.550 1.00 88.94 114 ASP A N 1
ATOM 921 C CA . ASP A 1 114 ? 2.247 11.820 -2.784 1.00 88.94 114 ASP A CA 1
ATOM 922 C C . ASP A 1 114 ? 0.969 12.620 -3.097 1.00 88.94 114 ASP A C 1
ATOM 924 O O . ASP A 1 114 ? -0.125 12.055 -3.220 1.00 88.94 114 ASP A O 1
ATOM 928 N N . GLU A 1 115 ? 1.080 13.943 -3.247 1.00 88.81 115 GLU A N 1
ATOM 929 C CA . GLU A 1 115 ? -0.076 14.787 -3.533 1.00 88.81 115 GLU A CA 1
ATOM 930 C C . GLU A 1 115 ? -0.608 14.605 -4.955 1.00 88.81 115 GLU A C 1
ATOM 932 O O . GLU A 1 115 ? -1.828 14.572 -5.148 1.00 88.81 115 GLU A O 1
ATOM 937 N N . VAL A 1 116 ? 0.277 14.479 -5.950 1.00 88.75 116 VAL A N 1
ATOM 938 C CA . VAL A 1 116 ? -0.121 14.205 -7.338 1.00 88.75 116 VAL A CA 1
ATOM 939 C C . VAL A 1 116 ? -0.820 12.854 -7.403 1.00 88.75 116 VAL A C 1
ATOM 941 O O . VAL A 1 116 ? -1.900 12.753 -7.993 1.00 88.75 116 VAL A O 1
ATOM 944 N N . TYR A 1 117 ? -0.284 11.851 -6.702 1.00 90.75 117 TYR A N 1
ATOM 945 C CA . TYR A 1 117 ? -0.897 10.533 -6.602 1.00 90.75 117 TYR A CA 1
ATOM 946 C C . TYR A 1 117 ? -2.327 10.605 -6.047 1.00 90.75 117 TYR A C 1
ATOM 948 O O . TYR A 1 117 ? -3.279 10.155 -6.693 1.00 90.75 117 TYR A O 1
ATOM 956 N N . VAL A 1 118 ? -2.519 11.256 -4.897 1.00 92.00 118 VAL A N 1
ATOM 957 C CA . VAL A 1 118 ? -3.844 11.415 -4.272 1.00 92.00 118 VAL A CA 1
ATOM 958 C C . VAL A 1 118 ? -4.799 12.225 -5.159 1.00 92.00 118 VAL A C 1
ATOM 960 O O . VAL A 1 118 ? -5.958 11.833 -5.325 1.00 92.00 118 VAL A O 1
ATOM 963 N N . ARG A 1 119 ? -4.334 13.325 -5.772 1.00 90.44 119 ARG A N 1
ATOM 964 C CA . ARG A 1 119 ? -5.134 14.138 -6.709 1.00 90.44 119 ARG A CA 1
ATOM 965 C C .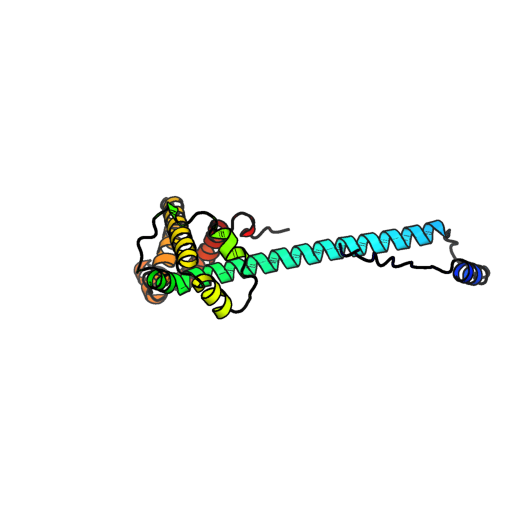 ARG A 1 119 ? -5.577 13.332 -7.927 1.00 90.44 119 ARG A C 1
ATOM 967 O O . ARG A 1 119 ? -6.718 13.478 -8.358 1.00 90.44 119 ARG A O 1
ATOM 974 N N . SER A 1 120 ? -4.720 12.459 -8.453 1.00 90.94 120 SER A N 1
ATOM 975 C CA . SER A 1 120 ? -5.049 11.621 -9.608 1.00 90.94 120 SER A CA 1
ATOM 976 C C . SER A 1 120 ? -6.196 10.648 -9.303 1.00 90.94 120 SER A C 1
ATOM 978 O O . SER A 1 120 ? -7.091 10.475 -10.127 1.00 90.94 120 SER A O 1
ATOM 980 N N . ILE A 1 121 ? -6.234 10.055 -8.103 1.00 90.94 121 ILE A N 1
ATOM 981 C CA . ILE A 1 121 ? -7.327 9.174 -7.656 1.00 90.94 121 ILE A CA 1
ATOM 982 C C . ILE A 1 121 ? -8.627 9.968 -7.524 1.00 90.94 121 ILE A C 1
ATOM 984 O O . ILE A 1 121 ? -9.694 9.490 -7.915 1.00 90.94 121 ILE A O 1
ATOM 988 N N . MET A 1 122 ? -8.518 11.195 -7.014 1.00 90.12 122 MET A N 1
ATOM 989 C CA . MET A 1 122 ? -9.622 12.137 -6.814 1.00 90.12 122 MET A CA 1
ATOM 990 C C . MET A 1 122 ? -10.013 12.920 -8.074 1.00 90.12 122 MET A C 1
ATOM 992 O O . MET A 1 122 ? -10.823 13.841 -7.992 1.00 90.12 122 MET A O 1
ATOM 996 N N . ARG A 1 123 ? -9.457 12.571 -9.243 1.00 89.50 123 ARG A N 1
ATOM 997 C CA . ARG A 1 123 ? -9.711 13.293 -10.498 1.00 89.50 123 ARG A CA 1
ATOM 998 C C . ARG A 1 123 ? -11.186 13.272 -10.891 1.00 89.50 123 ARG A C 1
ATOM 1000 O O . ARG A 1 123 ? -11.695 14.272 -11.387 1.00 89.50 123 ARG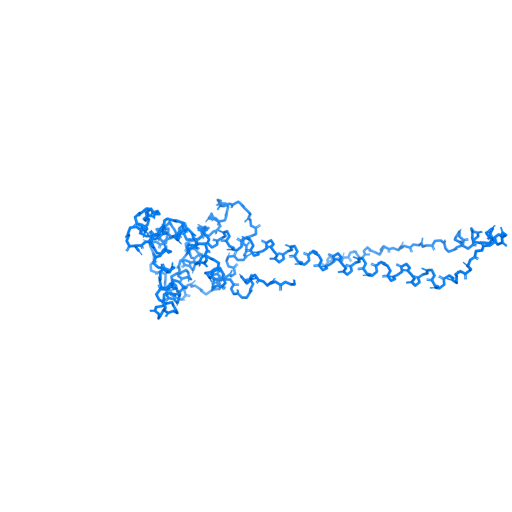 A O 1
ATOM 1007 N N . THR A 1 124 ? -11.859 12.143 -10.685 1.00 87.31 124 THR A N 1
ATOM 1008 C CA . THR A 1 124 ? -13.308 12.011 -10.874 1.00 87.31 124 THR A CA 1
ATOM 1009 C C . THR A 1 124 ? -13.912 11.178 -9.753 1.00 87.31 124 THR A C 1
ATOM 1011 O O . THR A 1 124 ? -13.248 10.309 -9.178 1.00 87.31 124 THR A O 1
ATOM 1014 N N . ARG A 1 125 ? -15.198 11.405 -9.471 1.00 85.38 125 ARG A N 1
ATOM 1015 C CA . ARG A 1 125 ? -15.928 10.652 -8.444 1.00 85.38 125 ARG A CA 1
ATOM 1016 C C . ARG A 1 125 ? -16.007 9.168 -8.786 1.00 85.38 125 ARG A C 1
ATOM 1018 O O . ARG A 1 125 ? -15.857 8.333 -7.902 1.00 85.38 125 ARG A O 1
ATOM 1025 N N . GLU A 1 126 ? -16.190 8.834 -10.060 1.00 85.00 126 GLU A N 1
ATOM 1026 C CA . GLU A 1 126 ? -16.253 7.459 -10.559 1.00 85.00 126 GLU A CA 1
ATOM 1027 C C . GLU A 1 126 ? -14.930 6.721 -10.313 1.00 85.00 126 GLU A C 1
ATOM 1029 O O . GLU A 1 126 ? -14.930 5.599 -9.801 1.00 85.00 126 GLU A O 1
ATOM 1034 N N . ARG A 1 127 ? -13.795 7.372 -10.612 1.00 87.75 127 ARG A N 1
ATOM 1035 C CA . ARG A 1 127 ? -12.447 6.831 -10.381 1.00 87.75 127 ARG A CA 1
ATOM 1036 C C . ARG A 1 127 ? -12.217 6.582 -8.896 1.00 87.75 127 ARG A C 1
ATOM 1038 O O . ARG A 1 127 ? -11.855 5.474 -8.503 1.00 87.75 127 ARG A O 1
ATOM 1045 N N . THR A 1 128 ? -12.504 7.575 -8.056 1.00 90.94 128 THR A N 1
ATOM 1046 C CA . THR A 1 128 ? -12.379 7.423 -6.601 1.00 90.94 128 THR A CA 1
ATOM 1047 C C . THR A 1 128 ? -13.304 6.326 -6.065 1.00 90.94 128 THR A C 1
ATOM 1049 O O . THR A 1 128 ? -12.894 5.547 -5.208 1.00 90.94 128 THR A O 1
ATOM 1052 N N . PHE A 1 129 ? -14.530 6.204 -6.583 1.00 88.56 129 PHE A N 1
ATOM 1053 C CA . PHE A 1 129 ? -15.489 5.175 -6.171 1.00 88.56 129 PHE A CA 1
ATOM 1054 C C . PHE A 1 129 ? -14.999 3.759 -6.488 1.00 88.56 129 PHE A C 1
ATOM 1056 O O . PHE A 1 129 ? -15.111 2.868 -5.640 1.00 88.56 129 PHE A O 1
ATOM 1063 N N . LEU A 1 130 ? -14.420 3.547 -7.675 1.00 88.19 130 LEU A N 1
ATOM 1064 C CA . LEU A 1 130 ? -13.798 2.274 -8.048 1.00 88.19 130 LEU A CA 1
ATOM 1065 C C . LEU A 1 130 ? -12.676 1.898 -7.077 1.00 88.19 130 LEU A C 1
ATOM 1067 O O . LEU A 1 130 ? -12.673 0.775 -6.570 1.00 88.19 130 LEU A O 1
ATOM 1071 N N . ILE A 1 131 ? -11.793 2.848 -6.750 1.00 91.81 131 ILE A N 1
ATOM 1072 C CA . ILE A 1 131 ? -10.700 2.637 -5.791 1.00 91.81 131 ILE A CA 1
ATOM 1073 C C . ILE A 1 131 ? -11.223 2.334 -4.388 1.00 91.81 131 ILE A C 1
ATOM 1075 O O . ILE A 1 131 ? -10.808 1.349 -3.780 1.00 91.81 131 ILE A O 1
ATOM 1079 N N . VAL A 1 132 ? -12.183 3.111 -3.882 1.00 92.44 132 VAL A N 1
ATOM 1080 C CA . VAL A 1 132 ? -12.790 2.875 -2.563 1.00 92.44 132 VAL A CA 1
ATOM 1081 C C . VAL A 1 132 ? -13.399 1.477 -2.483 1.00 92.44 132 VAL A C 1
ATOM 1083 O O . VAL A 1 132 ? -13.170 0.760 -1.510 1.00 92.44 132 VAL A O 1
ATOM 1086 N N . ASN A 1 133 ? -14.156 1.059 -3.500 1.00 89.38 133 ASN A N 1
ATOM 1087 C CA . ASN A 1 133 ? -14.754 -0.275 -3.521 1.00 89.38 133 ASN A CA 1
ATOM 1088 C C . ASN A 1 133 ? -13.716 -1.387 -3.649 1.00 89.38 133 ASN A C 1
ATOM 1090 O O . ASN A 1 133 ? -13.901 -2.453 -3.063 1.00 89.38 133 ASN A O 1
ATOM 1094 N N . HIS A 1 134 ? -12.637 -1.155 -4.390 1.00 91.56 134 HIS A N 1
ATOM 1095 C CA . HIS A 1 134 ? -11.537 -2.101 -4.500 1.00 91.56 134 HIS A CA 1
ATOM 1096 C C . HIS A 1 134 ? -10.841 -2.303 -3.147 1.00 91.56 134 HIS A C 1
ATOM 1098 O O . HIS A 1 134 ? -10.772 -3.436 -2.672 1.00 91.56 134 HIS A O 1
ATOM 1104 N N . ILE A 1 135 ? -10.470 -1.215 -2.460 1.00 94.06 135 ILE A N 1
ATOM 1105 C CA . ILE A 1 135 ? -9.886 -1.262 -1.108 1.00 94.06 135 ILE A CA 1
ATOM 1106 C C . ILE A 1 135 ? -10.837 -1.965 -0.132 1.00 94.06 135 ILE A C 1
ATOM 1108 O O . ILE A 1 135 ? -10.412 -2.849 0.606 1.00 94.06 135 ILE A O 1
ATOM 1112 N N . LYS A 1 136 ? -12.140 -1.642 -0.154 1.00 93.12 136 LYS A N 1
ATOM 1113 C CA . LYS A 1 136 ? -13.149 -2.305 0.695 1.00 93.12 136 LYS A CA 1
ATOM 1114 C C . LYS A 1 136 ? -13.187 -3.818 0.486 1.00 93.12 136 LYS A C 1
ATOM 1116 O O . LYS A 1 136 ? -13.204 -4.565 1.462 1.00 93.12 136 LYS A O 1
ATOM 1121 N N . ARG A 1 137 ? -13.207 -4.276 -0.772 1.00 92.69 137 ARG A N 1
ATOM 1122 C CA . ARG A 1 137 ? -13.202 -5.713 -1.100 1.00 92.69 137 ARG A CA 1
ATOM 1123 C C . ARG A 1 137 ? -11.921 -6.384 -0.619 1.00 92.69 137 ARG A C 1
ATOM 1125 O O . ARG A 1 137 ? -12.000 -7.457 -0.031 1.00 92.69 137 ARG A O 1
ATOM 1132 N N . ILE A 1 138 ? -10.773 -5.741 -0.823 1.00 94.25 138 ILE A N 1
ATOM 1133 C CA . ILE A 1 138 ? -9.475 -6.273 -0.406 1.00 94.25 138 ILE A CA 1
ATOM 1134 C C . ILE A 1 138 ? -9.373 -6.363 1.111 1.00 94.25 138 ILE A C 1
ATOM 1136 O O . ILE A 1 138 ? -8.991 -7.410 1.614 1.00 94.25 138 ILE A O 1
ATOM 1140 N N . LEU A 1 139 ? -9.775 -5.331 1.854 1.00 95.81 139 LEU A N 1
ATOM 1141 C CA . LEU A 1 139 ? -9.801 -5.383 3.318 1.00 95.81 139 LEU A CA 1
ATOM 1142 C C . LEU A 1 139 ? -10.744 -6.480 3.829 1.00 95.81 139 LEU A C 1
ATOM 1144 O O . LEU A 1 139 ? -10.410 -7.186 4.777 1.00 95.81 139 LEU A O 1
ATOM 1148 N N . GLY A 1 140 ? -11.900 -6.663 3.181 1.00 95.38 140 GLY A N 1
ATOM 1149 C CA . GLY A 1 140 ? -12.827 -7.752 3.496 1.00 95.38 140 GLY A CA 1
ATOM 1150 C C . GLY A 1 140 ? -12.226 -9.138 3.245 1.00 95.38 140 GLY A C 1
ATOM 1151 O O . GLY A 1 140 ? -12.353 -10.027 4.088 1.00 95.38 140 GLY A O 1
ATOM 1152 N N . TYR A 1 141 ? -11.530 -9.314 2.121 1.00 95.69 141 TYR A N 1
ATOM 1153 C CA . TYR A 1 141 ? -10.813 -10.549 1.810 1.00 95.69 141 TYR A CA 1
ATOM 1154 C C . TYR A 1 141 ? -9.648 -10.793 2.776 1.00 95.69 141 TYR A C 1
ATOM 1156 O O . TYR A 1 141 ? -9.528 -11.888 3.319 1.00 95.69 141 TYR A O 1
ATOM 1164 N N . TYR A 1 142 ? -8.850 -9.764 3.063 1.00 96.00 142 TYR A N 1
ATOM 1165 C CA . TYR A 1 142 ? -7.736 -9.826 4.003 1.00 96.00 142 TYR A CA 1
ATOM 1166 C C . TYR A 1 142 ? -8.216 -10.243 5.399 1.00 96.00 142 TYR A C 1
ATOM 1168 O O . TYR A 1 142 ? -7.680 -11.179 5.985 1.00 96.00 142 TYR A O 1
ATOM 1176 N N . LYS A 1 143 ? -9.317 -9.661 5.894 1.00 97.06 143 LYS A N 1
ATOM 1177 C CA . LYS A 1 143 ? -9.974 -10.118 7.130 1.00 97.06 143 LYS A CA 1
ATOM 1178 C C . LYS A 1 143 ? -10.323 -11.606 7.075 1.00 97.06 143 LYS A C 1
ATOM 1180 O O . LYS A 1 143 ? -10.081 -12.343 8.025 1.00 97.06 143 LYS A O 1
ATOM 1185 N N . TYR A 1 144 ? -10.926 -12.050 5.973 1.00 96.12 144 TYR A N 1
ATOM 1186 C CA . TYR A 1 144 ? -11.386 -13.428 5.829 1.00 96.12 144 TYR A CA 1
ATOM 1187 C C . TYR A 1 144 ? -10.240 -14.444 5.886 1.00 96.12 144 TYR A C 1
ATOM 1189 O O . TYR A 1 144 ? -10.397 -15.472 6.542 1.00 96.12 144 TYR A O 1
ATOM 1197 N N . ILE A 1 145 ? -9.110 -14.162 5.230 1.00 94.50 145 ILE A N 1
ATOM 1198 C CA . ILE A 1 145 ? -7.960 -15.082 5.186 1.00 94.50 145 ILE A CA 1
ATOM 1199 C C . ILE A 1 145 ? -7.106 -15.049 6.458 1.00 94.50 145 ILE A C 1
ATOM 1201 O O . ILE A 1 145 ? -6.361 -15.988 6.713 1.00 94.50 145 ILE A O 1
ATOM 1205 N N . THR A 1 146 ? -7.203 -13.985 7.257 1.00 94.12 146 THR A N 1
ATOM 1206 C CA . THR A 1 146 ? -6.400 -13.811 8.478 1.00 94.12 146 THR A CA 1
ATOM 1207 C C . THR A 1 146 ? -7.116 -14.259 9.753 1.00 94.12 146 THR A C 1
ATOM 1209 O O . THR A 1 146 ? -6.454 -14.542 10.746 1.00 94.12 146 THR A O 1
ATOM 1212 N N . LYS A 1 147 ? -8.449 -14.400 9.728 1.00 92.44 147 LYS A N 1
ATOM 1213 C CA . LYS A 1 147 ? -9.295 -14.700 10.904 1.00 92.44 147 LYS A CA 1
ATOM 1214 C C . LYS A 1 147 ? -8.954 -15.979 11.685 1.00 92.44 147 LYS A C 1
ATOM 1216 O O . LYS A 1 147 ? -9.435 -16.147 12.796 1.00 92.44 147 LYS A O 1
ATOM 1221 N N . SER A 1 148 ? -8.257 -16.939 11.077 1.00 90.00 148 SER A N 1
ATOM 1222 C CA . SER A 1 148 ? -7.956 -18.238 11.701 1.00 90.00 148 SER A CA 1
ATOM 1223 C C . SER A 1 148 ? -6.625 -18.258 12.447 1.00 90.00 148 SER A C 1
ATOM 1225 O O . SER A 1 148 ? -6.336 -19.226 13.143 1.00 90.00 148 SER A O 1
ATOM 1227 N N . GLU A 1 149 ? -5.805 -17.218 12.295 1.00 93.50 149 GLU A N 1
ATOM 1228 C CA . GLU A 1 149 ? -4.472 -17.135 12.881 1.00 93.50 149 GLU A CA 1
ATOM 1229 C C . GLU A 1 149 ? -4.361 -15.839 13.692 1.00 93.50 149 GLU A C 1
ATOM 1231 O O . GLU A 1 149 ? -4.346 -14.762 13.093 1.00 93.50 149 GLU A O 1
ATOM 1236 N N . PRO A 1 150 ? -4.245 -15.903 15.032 1.00 92.50 150 PRO A N 1
ATOM 1237 C CA . PRO A 1 150 ? -4.296 -14.715 15.887 1.00 92.50 150 PRO A CA 1
ATOM 1238 C C . PRO A 1 150 ? -3.282 -13.629 15.514 1.00 92.50 150 PRO A C 1
ATOM 1240 O O . PRO A 1 150 ? -3.585 -12.439 15.574 1.00 92.50 150 PRO A O 1
ATOM 1243 N N . GLU A 1 151 ? -2.078 -14.026 15.096 1.00 91.06 151 GLU A N 1
ATOM 1244 C CA . GLU A 1 151 ? -1.054 -13.083 14.646 1.00 91.06 151 GLU A CA 1
ATOM 1245 C C . GLU A 1 151 ? -1.449 -12.371 13.346 1.00 91.06 151 GLU A C 1
ATOM 1247 O O . GLU A 1 151 ? -1.298 -11.155 13.242 1.00 91.06 151 GLU A O 1
ATOM 1252 N N . LYS A 1 152 ? -2.006 -13.096 12.373 1.00 93.56 152 LYS A N 1
ATOM 1253 C CA . LYS A 1 152 ? -2.465 -12.501 11.114 1.00 93.56 152 LYS A CA 1
ATOM 1254 C C . LYS A 1 152 ? -3.708 -11.641 11.326 1.00 93.56 152 LYS A C 1
ATOM 1256 O O . LYS A 1 152 ? -3.811 -10.554 10.765 1.00 93.56 152 LYS A O 1
ATOM 1261 N N . GLU A 1 153 ? -4.641 -12.083 12.164 1.00 96.38 153 GLU A N 1
ATOM 1262 C CA . GLU A 1 153 ? -5.820 -11.291 12.518 1.00 96.38 153 GLU A CA 1
ATOM 1263 C C . GLU A 1 153 ? -5.420 -9.976 13.207 1.00 96.38 153 GLU A C 1
ATOM 1265 O O . GLU A 1 153 ? -5.998 -8.921 12.927 1.00 96.38 153 GLU A O 1
ATOM 1270 N N . ARG A 1 154 ? -4.379 -10.002 14.054 1.00 97.12 154 ARG A N 1
ATOM 1271 C CA . ARG A 1 154 ? -3.812 -8.797 14.676 1.00 97.12 154 ARG A CA 1
ATOM 1272 C C . ARG A 1 154 ? -3.361 -7.782 13.625 1.00 97.12 154 ARG A C 1
ATOM 1274 O O . ARG A 1 154 ? -3.702 -6.610 13.764 1.00 97.12 154 ARG A O 1
ATOM 1281 N N . LYS A 1 155 ? -2.703 -8.212 12.541 1.00 97.44 155 LYS A N 1
ATOM 1282 C CA . LYS A 1 155 ? -2.313 -7.330 11.421 1.00 97.44 155 LYS A CA 1
ATOM 1283 C C . LYS A 1 155 ? -3.517 -6.621 10.796 1.00 97.44 155 LYS A C 1
ATOM 1285 O O . LYS A 1 155 ? -3.492 -5.404 10.612 1.00 97.44 155 LYS A O 1
ATOM 1290 N N . TYR A 1 156 ? -4.611 -7.349 10.545 1.00 97.69 156 TYR A N 1
ATOM 1291 C CA . TYR A 1 156 ? -5.863 -6.745 10.072 1.00 97.69 156 TYR A CA 1
ATOM 1292 C C . TYR A 1 156 ? -6.408 -5.704 11.064 1.00 97.69 156 TYR A C 1
ATOM 1294 O O . TYR A 1 156 ? -6.779 -4.599 10.657 1.00 97.69 156 TYR A O 1
ATOM 1302 N N . ARG A 1 157 ? -6.417 -6.014 12.369 1.00 97.94 157 ARG A N 1
ATOM 1303 C CA . ARG A 1 157 ? -6.862 -5.071 13.412 1.00 97.94 157 ARG A CA 1
ATOM 1304 C C . ARG A 1 157 ? -5.991 -3.815 13.461 1.00 97.94 157 ARG A C 1
ATOM 1306 O O . ARG A 1 157 ? -6.536 -2.721 13.579 1.00 97.94 157 ARG A O 1
ATOM 1313 N N . VAL A 1 158 ? -4.671 -3.954 13.316 1.00 98.25 158 VAL A N 1
ATOM 1314 C CA . VAL A 1 158 ? -3.730 -2.825 13.230 1.00 98.25 158 VAL A CA 1
ATOM 1315 C C . VAL A 1 158 ? -4.058 -1.919 12.047 1.00 98.25 158 VAL A C 1
ATOM 1317 O O . VAL A 1 158 ? -4.157 -0.706 12.223 1.00 98.25 158 VAL A O 1
ATOM 1320 N N . LEU A 1 159 ? -4.288 -2.484 10.860 1.00 97.44 159 LEU A N 1
ATOM 1321 C CA . LEU A 1 159 ? -4.648 -1.698 9.680 1.00 97.44 159 LEU A CA 1
ATOM 1322 C C . LEU A 1 159 ? -5.944 -0.905 9.885 1.00 97.44 159 LEU A C 1
ATOM 1324 O O . LEU A 1 159 ? -5.974 0.306 9.672 1.00 97.44 159 LEU A O 1
ATOM 1328 N N . VAL A 1 160 ? -7.017 -1.575 10.307 1.00 97.75 160 VAL A N 1
ATOM 1329 C CA . VAL A 1 160 ? -8.317 -0.921 10.523 1.00 97.75 160 VAL A CA 1
ATOM 1330 C C . VAL A 1 160 ? -8.197 0.168 11.585 1.00 97.75 160 VAL A C 1
ATOM 1332 O O . VAL A 1 160 ? -8.601 1.306 11.345 1.00 97.75 160 VAL A O 1
ATOM 1335 N N . GLY A 1 161 ? -7.566 -0.153 12.713 1.00 98.25 161 GLY A N 1
ATOM 1336 C CA . GLY A 1 161 ? -7.416 0.770 13.826 1.00 98.25 161 GLY A CA 1
ATOM 1337 C C . GLY A 1 161 ? -6.628 2.028 13.460 1.00 98.25 161 GLY A C 1
ATOM 1338 O O . GLY A 1 161 ? -7.085 3.137 13.729 1.00 98.25 161 GLY A O 1
ATOM 1339 N N . LEU A 1 162 ? -5.479 1.887 12.794 1.00 98.31 162 LEU A N 1
ATOM 1340 C CA . LEU A 1 162 ? -4.642 3.034 12.427 1.00 98.31 162 LEU A CA 1
ATOM 1341 C C . LEU A 1 162 ? -5.249 3.871 11.289 1.00 98.31 162 LEU A C 1
ATOM 1343 O O . LEU A 1 162 ? -5.234 5.102 11.339 1.00 98.31 162 LEU A O 1
ATOM 1347 N N . TYR A 1 163 ? -5.773 3.231 10.240 1.00 97.69 163 TYR A N 1
ATOM 1348 C CA . TYR A 1 163 ? -6.134 3.940 9.007 1.00 97.69 163 TYR A CA 1
ATOM 1349 C C . TYR A 1 163 ? -7.599 4.345 8.914 1.00 97.69 163 TYR A C 1
ATOM 1351 O O . TYR A 1 163 ? -7.886 5.402 8.342 1.00 97.69 163 TYR A O 1
ATOM 1359 N N . ILE A 1 164 ? -8.507 3.539 9.462 1.00 96.00 164 ILE A N 1
ATOM 1360 C CA . ILE A 1 164 ? -9.955 3.759 9.374 1.00 96.00 164 ILE A CA 1
ATOM 1361 C C . ILE A 1 164 ? -10.436 4.438 10.650 1.00 96.00 164 ILE A C 1
ATOM 1363 O O . ILE A 1 164 ? -10.966 5.548 10.572 1.00 96.00 164 ILE A O 1
ATOM 1367 N N . ASP A 1 165 ? -10.153 3.827 11.802 1.00 97.31 165 ASP A N 1
ATOM 1368 C CA . ASP A 1 165 ? -10.582 4.326 13.116 1.00 97.31 165 ASP A CA 1
ATOM 1369 C C . ASP A 1 165 ? -9.700 5.477 13.631 1.00 97.31 165 ASP A C 1
ATOM 1371 O O . ASP A 1 165 ? -10.035 6.119 14.623 1.00 97.31 165 ASP A O 1
ATOM 1375 N N . LYS A 1 166 ? -8.575 5.751 12.952 1.00 96.75 166 LYS A N 1
ATOM 1376 C CA . LYS A 1 166 ? -7.616 6.825 13.269 1.00 96.75 166 LYS A CA 1
ATOM 1377 C C . LYS A 1 166 ? -7.053 6.759 14.696 1.00 96.75 166 LYS A C 1
ATOM 1379 O O . LYS A 1 166 ? -6.750 7.788 15.298 1.00 96.75 166 LYS A O 1
ATOM 1384 N N . LYS A 1 167 ? -6.865 5.548 15.221 1.00 97.88 167 LYS A N 1
ATOM 1385 C CA . LYS A 1 167 ? -6.186 5.303 16.498 1.00 97.88 167 LYS A CA 1
ATOM 1386 C C . LYS A 1 167 ? -4.691 5.583 16.382 1.00 97.88 167 LYS A C 1
ATOM 1388 O O . LYS A 1 167 ? -4.073 5.408 15.332 1.00 97.88 167 LYS A O 1
ATOM 1393 N N . THR A 1 168 ? -4.093 5.990 17.492 1.00 98.12 168 THR A N 1
ATOM 1394 C CA . THR A 1 168 ? -2.639 6.124 17.628 1.00 98.12 168 THR A CA 1
ATOM 1395 C C . THR A 1 168 ? -1.977 4.761 17.843 1.00 98.12 168 THR A C 1
ATOM 1397 O O . THR A 1 168 ? -2.616 3.804 18.282 1.00 98.12 168 THR A O 1
ATOM 1400 N N . TYR A 1 169 ? -0.662 4.678 17.617 1.00 97.75 169 TYR A N 1
ATOM 1401 C CA . TYR A 1 169 ? 0.119 3.474 17.931 1.00 97.75 169 TYR A CA 1
ATOM 1402 C C . TYR A 1 169 ? -0.004 3.059 19.400 1.00 97.75 169 TYR A C 1
ATOM 1404 O O . TYR A 1 169 ? -0.055 1.868 19.685 1.00 97.75 169 TYR A O 1
ATOM 1412 N N . SER A 1 170 ? -0.074 4.027 20.321 1.00 98.12 170 SER A N 1
ATOM 1413 C CA . SER A 1 170 ? -0.221 3.747 21.753 1.00 98.12 170 SER A CA 1
ATOM 1414 C C . SER A 1 170 ? -1.571 3.108 22.066 1.00 98.12 170 SER A C 1
ATOM 1416 O O . SER A 1 170 ? -1.617 2.101 22.760 1.00 98.12 170 SER A O 1
ATOM 1418 N N . GLN A 1 171 ? -2.658 3.654 21.509 1.00 98.50 171 GLN A N 1
ATOM 1419 C CA . GLN A 1 171 ? -4.003 3.098 21.693 1.00 98.50 171 GLN A CA 1
ATOM 1420 C C . GLN A 1 171 ? -4.105 1.685 21.111 1.00 98.50 171 GLN A C 1
ATOM 1422 O O . GLN A 1 171 ? -4.691 0.801 21.726 1.00 98.50 171 GLN A O 1
ATOM 1427 N N . MET A 1 172 ? -3.496 1.453 19.944 1.00 98.38 172 MET A N 1
ATOM 1428 C CA . MET A 1 172 ? -3.451 0.121 19.340 1.00 98.38 172 MET A CA 1
ATOM 1429 C C . MET A 1 172 ? -2.641 -0.875 20.169 1.00 98.38 172 MET A C 1
ATOM 1431 O O . MET A 1 172 ? -3.060 -2.018 20.326 1.00 98.38 172 MET A O 1
ATOM 1435 N N . ALA A 1 173 ? -1.487 -0.453 20.687 1.00 98.06 173 ALA A N 1
ATOM 1436 C CA . ALA A 1 173 ? -0.625 -1.271 21.534 1.00 98.06 173 ALA A CA 1
ATOM 1437 C C . ALA A 1 173 ? -1.341 -1.699 22.825 1.00 98.06 173 ALA A C 1
ATOM 1439 O O . ALA A 1 173 ? -1.276 -2.868 23.203 1.00 98.06 173 ALA A O 1
ATOM 1440 N N . GLU A 1 174 ? -2.071 -0.774 23.451 1.00 98.12 174 GLU A N 1
ATOM 1441 C CA . GLU A 1 174 ? -2.900 -1.042 24.627 1.00 98.12 174 GLU A CA 1
ATOM 1442 C C . GLU A 1 174 ? -4.038 -2.023 24.309 1.00 98.12 174 GLU A C 1
ATOM 1444 O O . GLU A 1 174 ? -4.167 -3.048 24.973 1.00 98.12 174 GLU A O 1
ATOM 1449 N N . GLU A 1 175 ? -4.815 -1.771 23.250 1.00 97.75 175 GLU A N 1
ATOM 1450 C CA . GLU A 1 175 ? -5.955 -2.617 22.862 1.00 97.75 175 GLU A CA 1
ATOM 1451 C C . GLU A 1 175 ? -5.544 -4.049 22.477 1.00 97.75 175 GLU A C 1
ATOM 1453 O O . GLU A 1 175 ? -6.291 -5.008 22.689 1.00 97.75 175 GLU A O 1
ATOM 1458 N N . LEU A 1 176 ? -4.369 -4.197 21.862 1.00 96.88 176 LEU A N 1
ATOM 1459 C CA . LEU A 1 176 ? -3.852 -5.475 21.374 1.00 96.88 176 LEU A CA 1
ATOM 1460 C C . LEU A 1 176 ? -2.877 -6.143 22.345 1.00 96.88 176 LEU A C 1
ATOM 1462 O O . LEU A 1 176 ? -2.344 -7.203 22.015 1.00 96.88 176 LEU A O 1
ATOM 1466 N N . TYR A 1 177 ? -2.658 -5.550 23.522 1.00 96.75 177 TYR A N 1
ATOM 1467 C CA . TYR A 1 177 ? -1.747 -6.050 24.552 1.00 96.75 177 TYR A CA 1
ATOM 1468 C C . TYR A 1 177 ? -0.346 -6.372 24.004 1.00 96.75 177 TYR A C 1
ATOM 1470 O O . TYR A 1 177 ? 0.232 -7.424 24.285 1.00 96.75 177 TYR A O 1
ATOM 1478 N N . CYS A 1 178 ? 0.215 -5.468 23.198 1.00 96.12 178 CYS A N 1
ATOM 1479 C CA . CYS A 1 178 ? 1.550 -5.622 22.622 1.00 96.12 178 CYS A CA 1
ATOM 1480 C C . CYS A 1 178 ? 2.334 -4.305 22.628 1.00 96.12 178 CYS A C 1
ATOM 1482 O O . CYS A 1 178 ? 1.830 -3.256 23.007 1.00 96.12 178 CYS A O 1
ATOM 1484 N N . SER A 1 179 ? 3.600 -4.339 22.208 1.00 97.94 179 SER A N 1
ATOM 1485 C CA . SER A 1 179 ? 4.422 -3.124 22.149 1.00 97.94 179 SER A CA 1
ATOM 1486 C C . SER A 1 179 ? 4.088 -2.264 20.924 1.00 97.94 179 SER A C 1
ATOM 1488 O O . SER A 1 179 ? 3.665 -2.782 19.890 1.00 97.94 179 SER A O 1
ATOM 1490 N N . THR A 1 180 ? 4.372 -0.961 20.977 1.00 98.12 180 THR A N 1
ATOM 1491 C CA . THR A 1 180 ? 4.268 -0.070 19.804 1.00 98.12 180 THR A CA 1
ATOM 1492 C C . THR A 1 180 ? 5.173 -0.510 18.649 1.00 98.12 180 THR A C 1
ATOM 1494 O O . THR A 1 180 ? 4.780 -0.387 17.493 1.00 98.12 180 THR A O 1
ATOM 1497 N N . LYS A 1 181 ? 6.335 -1.111 18.946 1.00 98.25 181 LYS A N 1
ATOM 1498 C CA . LYS A 1 181 ? 7.217 -1.732 17.940 1.00 98.25 181 LYS A CA 1
ATOM 1499 C C . LYS A 1 181 ? 6.548 -2.915 17.237 1.00 98.25 181 LYS A C 1
ATOM 1501 O O . LYS A 1 181 ? 6.732 -3.102 16.039 1.00 98.25 181 LYS A O 1
ATOM 1506 N N . THR A 1 182 ? 5.759 -3.706 17.967 1.00 97.88 182 THR A N 1
ATOM 1507 C CA . THR A 1 182 ? 4.963 -4.800 17.391 1.00 97.88 182 THR A CA 1
ATOM 1508 C C . THR A 1 182 ? 3.903 -4.242 16.446 1.00 97.88 182 THR A C 1
ATOM 1510 O O . THR A 1 182 ? 3.797 -4.725 15.327 1.00 97.88 182 THR A O 1
ATOM 1513 N N . ILE A 1 183 ? 3.201 -3.174 16.846 1.00 98.44 183 ILE A N 1
ATOM 1514 C CA . ILE A 1 183 ? 2.222 -2.482 15.989 1.00 98.44 183 ILE A CA 1
ATOM 1515 C C . ILE A 1 183 ? 2.872 -1.951 14.706 1.00 98.44 183 ILE A C 1
ATOM 1517 O O . ILE A 1 183 ? 2.311 -2.100 13.625 1.00 98.44 183 ILE A O 1
ATOM 1521 N N . GLU A 1 184 ? 4.056 -1.344 14.800 1.00 97.88 184 GLU A N 1
ATOM 1522 C CA . GLU A 1 184 ? 4.791 -0.840 13.636 1.00 97.88 184 GLU A CA 1
ATOM 1523 C C . GLU A 1 184 ? 5.208 -1.954 12.675 1.00 97.88 184 GLU A C 1
ATOM 1525 O O . GLU A 1 184 ? 4.992 -1.835 11.466 1.00 97.88 184 GLU A O 1
ATOM 1530 N N . ARG A 1 185 ? 5.747 -3.054 13.209 1.00 98.12 185 ARG A N 1
ATOM 1531 C CA . ARG A 1 185 ? 6.094 -4.234 12.416 1.00 98.12 185 ARG A CA 1
ATOM 1532 C C . ARG A 1 185 ? 4.860 -4.827 11.739 1.00 98.12 185 ARG A C 1
ATOM 1534 O O . ARG A 1 185 ? 4.870 -5.007 10.526 1.00 98.12 185 ARG A O 1
ATOM 1541 N N . ASP A 1 186 ? 3.793 -5.066 12.499 1.00 97.88 186 ASP A N 1
ATOM 1542 C CA . ASP A 1 186 ? 2.552 -5.639 11.976 1.00 97.88 186 ASP A CA 1
ATOM 1543 C C . ASP A 1 186 ? 1.940 -4.741 10.899 1.00 97.88 186 ASP A C 1
ATOM 1545 O O . ASP A 1 186 ? 1.504 -5.239 9.867 1.00 97.88 186 ASP A O 1
ATOM 1549 N N . ARG A 1 187 ? 1.951 -3.414 11.095 1.00 97.81 187 ARG A N 1
ATOM 1550 C CA . ARG A 1 187 ? 1.533 -2.448 10.072 1.00 97.81 187 ARG A CA 1
ATOM 1551 C C . ARG A 1 187 ? 2.352 -2.629 8.798 1.00 97.81 187 ARG A C 1
ATOM 1553 O O . ARG A 1 187 ? 1.767 -2.690 7.723 1.00 97.81 187 ARG A O 1
ATOM 1560 N N . LYS A 1 188 ? 3.684 -2.660 8.901 1.00 97.12 188 LYS A N 1
ATOM 1561 C CA . LYS A 1 188 ? 4.569 -2.766 7.734 1.00 97.12 188 LYS A CA 1
ATOM 1562 C C . LYS A 1 188 ? 4.294 -4.051 6.950 1.00 97.12 188 LYS A C 1
ATOM 1564 O O . LYS A 1 188 ? 4.056 -3.979 5.749 1.00 97.12 188 LYS A O 1
ATOM 1569 N N . GLU A 1 189 ? 4.251 -5.186 7.640 1.00 96.50 189 GLU A N 1
ATOM 1570 C CA . GLU A 1 189 ? 3.962 -6.488 7.030 1.00 96.50 189 GLU A CA 1
ATOM 1571 C C . GLU A 1 189 ? 2.567 -6.516 6.392 1.00 96.50 189 GLU A C 1
ATOM 1573 O O . GLU A 1 189 ? 2.397 -6.996 5.276 1.00 96.50 189 GLU A O 1
ATOM 1578 N N . ALA A 1 190 ? 1.565 -5.929 7.048 1.00 96.19 190 ALA A N 1
ATOM 1579 C CA . ALA A 1 190 ? 0.216 -5.864 6.502 1.00 96.19 190 ALA A CA 1
ATOM 1580 C C . ALA A 1 190 ? 0.123 -4.986 5.239 1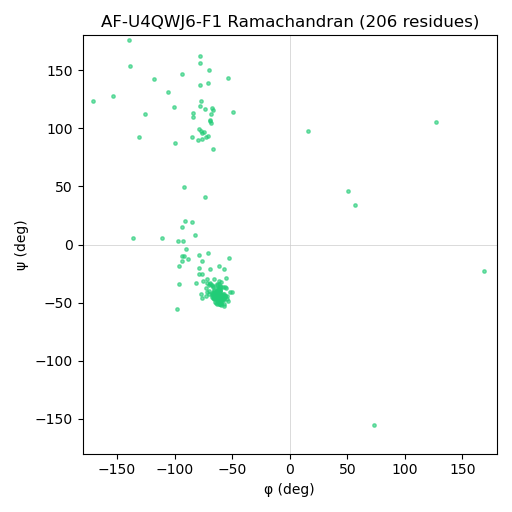.00 96.19 190 ALA A C 1
ATOM 1582 O O . ALA A 1 190 ? -0.640 -5.304 4.331 1.00 96.19 190 ALA A O 1
ATOM 1583 N N . ILE A 1 191 ? 0.891 -3.890 5.154 1.00 96.38 191 ILE A N 1
ATOM 1584 C CA . ILE A 1 191 ? 0.976 -3.058 3.939 1.00 96.38 191 ILE A CA 1
ATOM 1585 C C . ILE A 1 191 ? 1.652 -3.838 2.805 1.00 96.38 191 ILE A C 1
ATOM 1587 O O . ILE A 1 191 ? 1.185 -3.765 1.671 1.00 96.38 191 ILE A O 1
ATOM 1591 N N . GLU A 1 192 ? 2.716 -4.594 3.092 1.00 94.31 192 GLU A N 1
ATOM 1592 C CA . GLU A 1 192 ? 3.376 -5.464 2.107 1.00 94.31 192 GLU A CA 1
ATOM 1593 C C . GLU A 1 192 ? 2.399 -6.522 1.568 1.00 94.31 192 GLU A C 1
ATOM 1595 O O . GLU A 1 192 ? 2.219 -6.641 0.355 1.00 94.31 192 GLU A O 1
ATOM 1600 N N . GLU A 1 193 ? 1.685 -7.217 2.457 1.00 94.38 193 GLU A N 1
ATOM 1601 C CA . GLU A 1 193 ? 0.665 -8.208 2.093 1.00 94.38 193 GLU A CA 1
ATOM 1602 C C . GLU A 1 193 ? -0.490 -7.577 1.287 1.00 94.38 193 GLU A C 1
ATOM 1604 O O . GLU A 1 193 ? -0.926 -8.128 0.273 1.00 94.38 193 GLU A O 1
ATOM 1609 N N . LEU A 1 194 ? -0.968 -6.391 1.683 1.00 94.62 194 LEU A N 1
ATOM 1610 C CA . LEU A 1 194 ? -2.007 -5.664 0.948 1.00 94.62 194 LEU A CA 1
ATOM 1611 C C . LEU A 1 194 ? -1.543 -5.175 -0.423 1.00 94.62 194 LEU A C 1
ATOM 1613 O O . LEU A 1 194 ? -2.342 -5.198 -1.356 1.00 94.62 194 LEU A O 1
ATOM 1617 N N . SER A 1 195 ? -0.286 -4.755 -0.569 1.00 93.12 195 SER A N 1
ATOM 1618 C CA . SER A 1 195 ? 0.276 -4.335 -1.857 1.00 93.12 195 SER A CA 1
ATOM 1619 C C . SER A 1 195 ? 0.172 -5.466 -2.886 1.00 93.12 195 SER A C 1
ATOM 1621 O O . SER A 1 195 ? -0.278 -5.255 -4.013 1.00 93.12 195 SER A O 1
ATOM 1623 N N . VAL A 1 196 ? 0.462 -6.704 -2.474 1.00 91.25 196 VAL A N 1
ATOM 1624 C CA . VAL A 1 196 ? 0.272 -7.894 -3.320 1.00 91.25 196 VAL A CA 1
ATOM 1625 C C . VAL A 1 196 ? -1.205 -8.103 -3.666 1.00 91.25 196 VAL A C 1
ATOM 1627 O O . VAL A 1 196 ? -1.539 -8.392 -4.813 1.00 91.25 196 VAL A O 1
ATOM 1630 N N . LEU A 1 197 ? -2.116 -7.937 -2.704 1.00 91.62 197 LEU A N 1
ATOM 1631 C CA . LEU A 1 197 ? -3.553 -8.122 -2.946 1.00 91.62 197 LEU A CA 1
ATOM 1632 C C . LEU A 1 197 ? -4.161 -7.042 -3.854 1.00 91.62 197 LEU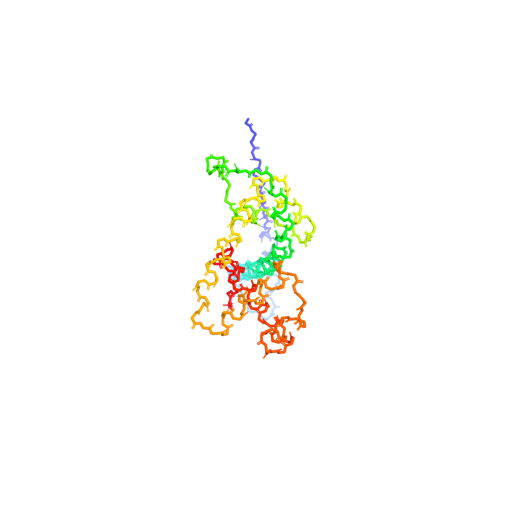 A C 1
ATOM 1634 O O . LEU A 1 197 ? -5.089 -7.340 -4.603 1.00 91.62 197 LEU A O 1
ATOM 1638 N N . ILE A 1 198 ? -3.655 -5.807 -3.788 1.00 90.06 198 ILE A N 1
ATOM 1639 C CA . ILE A 1 198 ? -4.106 -4.677 -4.615 1.00 90.06 198 ILE A CA 1
ATOM 1640 C C . ILE A 1 198 ? -3.561 -4.796 -6.034 1.00 90.06 198 ILE A C 1
ATOM 1642 O O . ILE A 1 198 ? -4.307 -4.625 -6.995 1.00 90.06 198 ILE A O 1
ATOM 1646 N N . PHE A 1 199 ? -2.272 -5.101 -6.172 1.00 85.38 199 PHE A N 1
ATOM 1647 C CA . PHE A 1 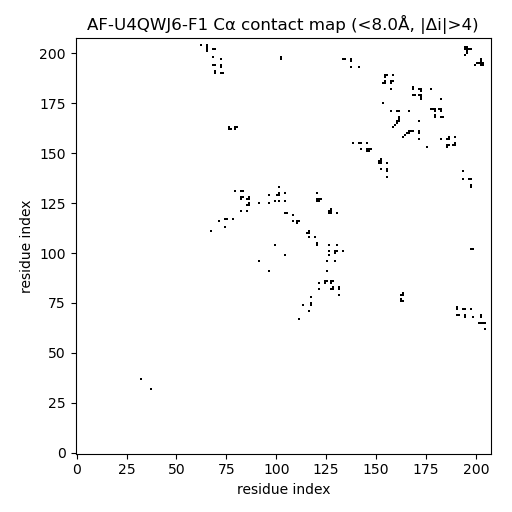199 ? -1.573 -4.984 -7.447 1.00 85.38 199 PHE A CA 1
ATOM 1648 C C . PHE A 1 199 ? -1.165 -6.326 -8.086 1.00 85.38 199 PHE A C 1
ATOM 1650 O O . PHE A 1 199 ? -0.476 -6.338 -9.110 1.00 85.38 199 PHE A O 1
ATOM 1657 N N . GLY A 1 200 ? -1.569 -7.457 -7.501 1.00 81.31 200 GLY A N 1
ATOM 1658 C CA . GLY A 1 200 ? -1.311 -8.806 -8.012 1.00 81.31 200 GLY A CA 1
ATOM 1659 C C . GLY A 1 200 ? 0.137 -9.281 -7.843 1.00 81.31 200 GLY A C 1
ATOM 1660 O O . GLY A 1 200 ? 0.869 -8.815 -6.972 1.00 81.31 200 GLY A O 1
ATOM 1661 N N . VAL A 1 201 ? 0.567 -10.221 -8.700 1.00 67.81 201 VAL A N 1
ATOM 1662 C CA . VAL A 1 201 ? 1.945 -10.775 -8.720 1.00 67.81 201 VAL A CA 1
ATOM 1663 C C . VAL A 1 201 ? 3.017 -9.701 -8.860 1.00 67.81 201 VAL A C 1
ATOM 1665 O O . VAL A 1 201 ? 4.114 -9.841 -8.333 1.00 67.81 201 VAL A O 1
ATOM 1668 N N . ASP A 1 202 ? 2.684 -8.596 -9.511 1.00 61.97 202 ASP A N 1
ATOM 1669 C CA . ASP A 1 202 ? 3.570 -7.453 -9.655 1.00 61.97 202 ASP A CA 1
ATOM 1670 C C . ASP A 1 202 ? 3.765 -6.674 -8.324 1.00 61.97 202 ASP A C 1
ATOM 1672 O O . ASP A 1 202 ? 4.533 -5.713 -8.274 1.00 61.97 202 ASP A O 1
ATOM 1676 N N . GLY A 1 203 ? 3.026 -7.011 -7.260 1.00 60.09 203 GLY A N 1
ATOM 1677 C CA . GLY A 1 203 ? 3.235 -6.529 -5.891 1.00 60.09 203 GLY A CA 1
ATOM 1678 C C . GLY A 1 203 ? 4.172 -7.416 -5.061 1.00 60.09 203 GLY A C 1
ATOM 1679 O O . GLY A 1 203 ? 4.469 -7.064 -3.924 1.00 60.09 203 GLY A O 1
ATOM 1680 N N . LEU A 1 204 ? 4.638 -8.553 -5.595 1.00 65.88 204 LEU A N 1
ATOM 1681 C CA . LEU A 1 204 ? 5.561 -9.452 -4.901 1.00 65.88 204 LEU A CA 1
ATOM 1682 C C . LEU A 1 204 ? 6.991 -8.912 -4.939 1.00 65.88 204 LEU A C 1
ATOM 1684 O O . LEU A 1 204 ? 7.499 -8.514 -5.990 1.00 65.88 204 LEU A O 1
ATOM 1688 N N . LYS A 1 205 ? 7.680 -9.003 -3.800 1.00 64.62 205 LYS A N 1
ATOM 1689 C CA . LYS A 1 205 ? 9.137 -8.950 -3.779 1.00 64.62 205 LYS A CA 1
ATOM 1690 C C . LYS A 1 205 ? 9.650 -10.311 -4.243 1.00 64.62 205 LYS A C 1
ATOM 1692 O O . LYS A 1 205 ? 9.655 -11.267 -3.477 1.00 64.62 205 LYS A O 1
ATOM 1697 N N . LEU A 1 206 ? 9.997 -10.417 -5.520 1.00 58.69 206 LEU A N 1
ATOM 1698 C CA . LEU A 1 206 ? 10.698 -11.590 -6.028 1.00 58.69 206 LEU A CA 1
ATOM 1699 C C . LEU A 1 206 ? 12.184 -11.384 -5.747 1.00 58.69 206 LEU A C 1
ATOM 1701 O O . LEU A 1 206 ? 12.801 -10.500 -6.344 1.00 58.69 206 LEU A O 1
ATOM 1705 N N . ASP A 1 207 ? 12.729 -12.163 -4.818 1.00 51.03 207 ASP A N 1
ATOM 1706 C CA . ASP A 1 207 ? 14.175 -12.271 -4.658 1.00 51.03 207 ASP A CA 1
ATOM 1707 C C . ASP A 1 207 ? 14.710 -12.984 -5.915 1.00 51.03 207 ASP A C 1
ATOM 1709 O O . ASP A 1 207 ? 14.266 -14.088 -6.243 1.00 51.03 207 ASP A O 1
ATOM 1713 N N . ALA A 1 208 ? 15.559 -12.290 -6.677 1.00 43.66 208 ALA A N 1
ATOM 1714 C CA . ALA A 1 208 ? 16.237 -12.817 -7.861 1.00 43.66 208 ALA A CA 1
ATOM 1715 C C . ALA A 1 208 ? 17.597 -13.408 -7.481 1.00 43.66 208 ALA A C 1
ATOM 1717 O O . ALA A 1 208 ? 18.242 -12.842 -6.568 1.00 43.66 208 ALA A O 1
#

Organism: NCBI:txid1330534

Mean predicted aligned error: 12.66 Å

Foldseek 3Di:
DDDDDDPPPDPDDPPVVVVVVVVVPPPDDDDDDDPVRVVVVVVVVVVVVVVVVVVVVVVVVLVVLLVVLLVLLVLCLQCLVVLCVLLVPDPPDPVVLPDDALLVQQVVDPDPDSVVSVCSCSVDSSSSVNSSVLVVVLLVVQCVVQVVPLLSNLLSVLSCCCRPVVHDLVRSCVVSVHDSVSSVVSPSVSSLVSSCVSNPPSNDPDDD

pLDDT: mean 80.61, std 19.51, range [36.0, 98.5]

Solvent-accessible surface area (backbone atoms only — not comparable to full-atom values): 12177 Å² total; per-residue (Å²): 140,85,82,82,82,80,83,78,81,78,81,79,75,66,60,68,67,53,53,59,66,54,65,75,63,78,77,70,94,71,89,83,72,52,69,69,54,54,52,50,52,53,51,52,52,51,52,49,52,50,51,53,50,53,51,50,54,51,49,53,50,52,50,53,50,33,56,50,41,41,53,48,41,50,51,50,42,67,41,39,64,58,43,48,59,69,37,74,81,63,91,77,56,83,81,77,61,79,84,73,52,50,56,61,63,61,67,71,57,87,60,90,48,69,65,59,48,54,49,60,45,62,67,40,57,69,55,25,43,42,41,49,53,48,52,52,52,49,54,54,48,52,46,64,76,19,68,88,40,75,72,50,33,45,23,49,51,45,47,46,36,45,40,70,71,62,43,51,61,65,59,50,14,62,76,68,74,50,51,52,67,53,51,52,50,35,39,52,54,41,38,50,56,44,19,24,72,66,57,40,79,72,32,53,87,75,87,127

Sequence (208 aa):
MGSLAQTNVHFYYNTDAVENKFKERKAGDGVEFSIDKIIQIGVQAGVREALDRISKEKEEKRKSRFDRRLRNTDLLLKNYNKFVAHCNTALYTSKQLKQANAIDILDEVEDDEDEVYVRSIMRTRERTFLIVNHIKRILGYYKYITKSEPEKERKYRVLVGLYIDKKTYSQMAEELYCSTKTIERDRKEAIEELSVLIFGVDGLKLDA

Radius of gyration: 28.28 Å; Cα contacts (8 Å, |Δi|>4): 132; chains: 1; bounding box: 84×33×70 Å

Secondary structure (DSSP, 8-state):
--------------HHHHHHHHHTT-SSS-----HHHHHHHHHHHHHHHHHHHHHHHHHHHHHHHHHHHHHHHHHHHHTHHHHHHHHTT----TTS--S--HHHHHHT-----HHHHHHHHTTSHHHHHHHHHHHHHHHHHHHHHHTTSHHHHHHHHHHIIIIIS---HHHHHHHTTS-HHHHHHHHHHHHHHHHHHHHGGGGS----